Protein AF-A0A3D2SCX4-F1 (afdb_monomer)

Structure (mmCIF, N/CA/C/O backbone):
data_AF-A0A3D2SCX4-F1
#
_entry.id   AF-A0A3D2SCX4-F1
#
loop_
_atom_site.group_PDB
_atom_site.id
_atom_site.type_symbol
_atom_site.label_atom_id
_atom_site.label_alt_id
_atom_site.label_comp_id
_atom_site.label_asym_id
_atom_site.label_entity_id
_atom_site.label_seq_id
_atom_site.pdbx_PDB_ins_code
_atom_site.Cartn_x
_atom_site.Cartn_y
_atom_site.Cartn_z
_atom_site.occupancy
_atom_site.B_iso_or_equiv
_atom_site.auth_seq_id
_atom_site.auth_comp_id
_atom_site.auth_asym_id
_atom_site.auth_atom_id
_atom_site.pdbx_PDB_model_num
ATOM 1 N N . MET A 1 1 ? -6.975 -6.372 -37.364 1.00 45.28 1 MET A N 1
ATOM 2 C CA . MET A 1 1 ? -7.428 -5.099 -37.980 1.00 45.28 1 MET A CA 1
ATOM 3 C C . MET A 1 1 ? -8.013 -5.298 -39.388 1.00 45.28 1 MET A C 1
ATOM 5 O O . MET A 1 1 ? -9.038 -4.689 -39.663 1.00 45.28 1 MET A O 1
ATOM 9 N N . GLN A 1 2 ? -7.435 -6.168 -40.233 1.00 38.38 2 GLN A N 1
ATOM 10 C CA . GLN A 1 2 ? -7.904 -6.441 -41.609 1.00 38.38 2 GLN A CA 1
ATOM 11 C C . GLN A 1 2 ? -9.357 -6.947 -41.716 1.00 38.38 2 GLN A C 1
ATOM 13 O O . GLN A 1 2 ? -10.063 -6.522 -42.622 1.00 38.38 2 GLN A O 1
ATOM 18 N N . ASP A 1 3 ? -9.847 -7.739 -40.758 1.00 46.12 3 ASP A N 1
ATOM 19 C CA . ASP A 1 3 ? -11.227 -8.264 -40.809 1.00 46.12 3 ASP A CA 1
ATOM 20 C C . ASP A 1 3 ? -12.316 -7.206 -40.555 1.00 46.12 3 ASP A C 1
ATOM 22 O O . ASP A 1 3 ? -13.469 -7.395 -40.934 1.00 46.12 3 ASP A O 1
ATOM 26 N N . ASN A 1 4 ? -11.962 -6.076 -39.931 1.00 47.12 4 ASN A N 1
ATOM 27 C CA . ASN A 1 4 ? -12.925 -5.042 -39.537 1.00 47.12 4 ASN A CA 1
ATOM 28 C C . ASN A 1 4 ? -12.991 -3.860 -40.520 1.00 47.12 4 ASN A C 1
ATOM 30 O O . ASN A 1 4 ? -13.927 -3.068 -40.437 1.00 47.12 4 ASN A O 1
ATOM 34 N N . TYR A 1 5 ? -12.028 -3.726 -41.444 1.00 55.41 5 TYR A N 1
ATOM 35 C CA . TYR A 1 5 ? -11.924 -2.576 -42.356 1.00 55.41 5 TYR A CA 1
ATOM 36 C C . TYR A 1 5 ? -11.432 -2.991 -43.755 1.00 55.41 5 TYR A C 1
ATOM 38 O O . TYR A 1 5 ? -10.331 -2.620 -44.163 1.00 55.41 5 TYR A O 1
ATOM 46 N N . PRO A 1 6 ? -12.242 -3.744 -44.525 1.00 61.09 6 PRO A N 1
ATOM 47 C CA . PRO A 1 6 ? -11.826 -4.277 -45.823 1.00 61.09 6 PRO A CA 1
ATOM 48 C C . PRO A 1 6 ? -11.520 -3.192 -46.868 1.00 61.09 6 PRO A C 1
ATOM 50 O O . PRO A 1 6 ? -10.734 -3.417 -47.777 1.00 61.09 6 PRO A O 1
ATOM 53 N N . HIS A 1 7 ? -12.087 -1.993 -46.717 1.00 62.88 7 HIS A N 1
ATOM 54 C CA . HIS A 1 7 ? -11.855 -0.855 -47.613 1.00 62.88 7 HIS A CA 1
ATOM 55 C C . HIS A 1 7 ? -10.478 -0.195 -47.444 1.00 62.88 7 HIS A C 1
ATOM 57 O O . HIS A 1 7 ? -10.109 0.641 -48.261 1.00 62.88 7 HIS A O 1
ATOM 63 N N . LEU A 1 8 ? -9.729 -0.538 -46.391 1.00 55.25 8 LEU A N 1
ATOM 64 C CA . LEU A 1 8 ? -8.376 -0.026 -46.170 1.00 55.25 8 LEU A CA 1
ATOM 65 C C . LEU A 1 8 ? -7.296 -0.956 -46.744 1.00 55.25 8 LEU A C 1
ATOM 67 O O . LEU A 1 8 ? -6.135 -0.569 -46.771 1.00 55.25 8 LEU A O 1
ATOM 71 N N . ILE A 1 9 ? -7.656 -2.161 -47.208 1.00 56.44 9 ILE A N 1
ATOM 72 C CA . ILE A 1 9 ? -6.699 -3.215 -47.593 1.00 56.44 9 ILE A CA 1
ATOM 73 C C . ILE A 1 9 ? -5.771 -2.776 -48.735 1.00 56.44 9 ILE A C 1
ATOM 75 O O . ILE A 1 9 ? -4.583 -3.076 -48.680 1.00 56.44 9 ILE A O 1
ATOM 79 N N . ASP A 1 10 ? -6.283 -2.026 -49.712 1.00 56.47 10 ASP A N 1
ATOM 80 C CA . ASP A 1 10 ? -5.520 -1.632 -50.907 1.00 56.47 10 ASP A CA 1
ATOM 81 C C . ASP A 1 10 ? -4.829 -0.259 -50.781 1.00 56.47 10 ASP A C 1
ATOM 83 O O . ASP A 1 10 ? -4.133 0.163 -51.700 1.00 56.47 10 ASP A O 1
ATOM 87 N N . ILE A 1 11 ? -5.017 0.449 -49.659 1.00 56.72 11 ILE A N 1
ATOM 88 C CA . ILE A 1 11 ? -4.490 1.813 -49.437 1.00 56.72 11 ILE A CA 1
ATOM 89 C C . ILE A 1 11 ? -3.662 1.953 -48.151 1.00 56.72 11 ILE A C 1
ATOM 91 O O . ILE A 1 11 ? -3.219 3.053 -47.810 1.00 56.72 11 ILE A O 1
ATOM 95 N N . MET A 1 12 ? -3.483 0.854 -47.412 1.00 45.53 12 MET A N 1
ATOM 96 C CA . MET A 1 12 ? -2.819 0.825 -46.112 1.00 45.53 12 MET A CA 1
ATOM 97 C C . MET A 1 12 ? -1.655 -0.167 -46.131 1.00 45.53 12 MET A C 1
ATOM 99 O O . MET A 1 12 ? -1.851 -1.381 -46.092 1.00 45.53 12 MET A O 1
ATOM 103 N N . GLU A 1 13 ? -0.429 0.353 -46.108 1.00 50.19 13 GLU A N 1
ATOM 104 C CA . GLU A 1 13 ? 0.765 -0.457 -45.868 1.00 50.19 13 GLU A CA 1
ATOM 105 C C . GLU A 1 13 ? 1.118 -0.444 -44.376 1.00 50.19 13 GLU A C 1
ATOM 107 O O . GLU A 1 13 ? 1.229 0.610 -43.739 1.00 50.19 13 GLU A O 1
ATOM 112 N N . THR A 1 14 ? 1.311 -1.633 -43.801 1.00 48.06 14 THR A N 1
ATOM 113 C CA . THR A 1 14 ? 1.730 -1.802 -42.404 1.00 48.06 14 THR A CA 1
ATOM 114 C C . THR A 1 14 ? 3.095 -2.471 -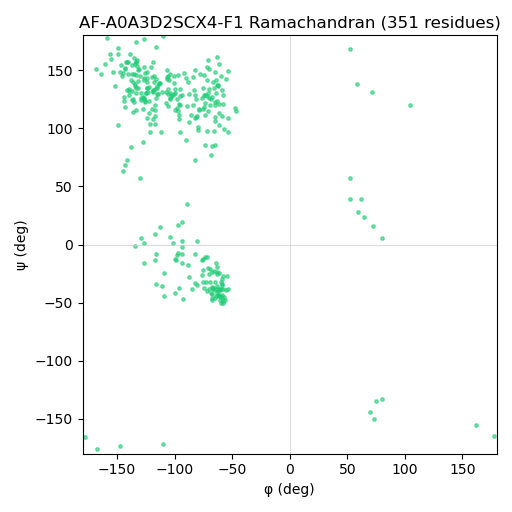42.341 1.00 48.06 14 THR A C 1
ATOM 116 O O . THR A 1 14 ? 3.253 -3.576 -42.859 1.00 48.06 14 THR A O 1
ATOM 119 N N . SER A 1 15 ? 4.054 -1.856 -41.645 1.00 49.50 15 SER A N 1
ATOM 120 C CA . SER A 1 15 ? 5.356 -2.465 -41.341 1.00 49.50 15 SER A CA 1
ATOM 121 C C . SER A 1 15 ? 5.465 -2.737 -39.832 1.00 49.50 15 SER A C 1
ATOM 123 O O . SER A 1 15 ? 5.756 -1.821 -39.060 1.00 49.50 15 SER A O 1
ATOM 125 N N . PRO A 1 16 ? 5.176 -3.969 -39.365 1.00 48.09 16 PRO A N 1
ATOM 126 C CA . PRO A 1 16 ? 5.017 -4.284 -37.944 1.00 48.09 16 PRO A CA 1
ATOM 127 C C . PRO A 1 16 ? 6.335 -4.678 -37.253 1.00 48.09 16 PRO A C 1
ATOM 129 O O . PRO A 1 16 ? 6.345 -5.542 -36.378 1.00 48.09 16 PRO A O 1
ATOM 132 N N . ALA A 1 17 ? 7.466 -4.083 -37.632 1.00 49.50 17 ALA A N 1
ATOM 133 C CA . ALA A 1 17 ? 8.741 -4.358 -36.977 1.00 49.50 17 ALA A CA 1
ATOM 134 C C . ALA A 1 17 ? 9.007 -3.307 -35.889 1.00 49.50 17 ALA A C 1
ATOM 136 O O . ALA A 1 17 ? 9.504 -2.226 -36.180 1.00 49.50 17 ALA A O 1
ATOM 137 N N . GLY A 1 18 ? 8.686 -3.625 -34.629 1.00 52.88 18 GLY A N 1
ATOM 138 C CA . GLY A 1 18 ? 8.999 -2.754 -33.485 1.00 52.88 18 GLY A CA 1
ATOM 139 C C . GLY A 1 18 ? 10.500 -2.452 -33.333 1.00 52.88 18 GLY A C 1
ATOM 140 O O . GLY A 1 18 ? 10.851 -1.388 -32.841 1.00 52.88 18 GLY A O 1
ATOM 141 N N . GLU A 1 19 ? 11.372 -3.354 -33.806 1.00 65.75 19 GLU A N 1
ATOM 142 C CA . GLU A 1 19 ? 12.820 -3.170 -33.993 1.00 65.75 19 GLU A CA 1
ATOM 143 C C . GLU A 1 19 ? 13.290 -4.031 -35.183 1.00 65.75 19 GLU A C 1
ATOM 145 O O . GLU A 1 19 ? 13.421 -5.253 -35.065 1.00 65.75 19 GLU A O 1
ATOM 150 N N . SER A 1 20 ? 13.533 -3.428 -36.351 1.00 78.38 20 SER A N 1
ATOM 151 C CA . SER A 1 20 ? 13.993 -4.188 -37.525 1.00 78.38 20 SER A CA 1
ATOM 152 C C . SER A 1 20 ? 15.496 -4.487 -37.464 1.00 78.38 20 SER A C 1
ATOM 154 O O . SER A 1 20 ? 16.334 -3.648 -37.801 1.00 78.38 20 SER A O 1
ATOM 156 N N . TRP A 1 21 ? 15.844 -5.720 -37.080 1.00 81.00 21 TRP A N 1
ATOM 157 C CA . TRP A 1 21 ? 17.227 -6.222 -37.085 1.00 81.00 21 TRP A CA 1
ATOM 158 C C . TRP A 1 21 ? 17.868 -6.179 -38.472 1.00 81.00 21 TRP A C 1
ATOM 160 O O . TRP A 1 21 ? 19.057 -5.890 -38.588 1.00 81.00 21 TRP A O 1
ATOM 170 N N . GLN A 1 22 ? 17.075 -6.404 -39.521 1.00 82.25 22 GLN A N 1
ATOM 171 C CA . GLN A 1 22 ? 17.549 -6.304 -40.896 1.00 82.25 22 GLN A CA 1
ATOM 172 C C . GLN A 1 22 ? 17.901 -4.856 -41.259 1.00 82.25 22 GLN A C 1
ATOM 174 O O . GLN A 1 22 ? 18.960 -4.610 -41.826 1.00 82.25 22 GLN A O 1
ATOM 179 N N . MET A 1 23 ? 17.077 -3.879 -40.865 1.00 82.38 23 MET A N 1
ATOM 180 C CA . MET A 1 23 ? 17.403 -2.469 -41.101 1.00 82.38 23 MET A CA 1
ATOM 181 C C . MET A 1 23 ? 18.620 -2.016 -40.293 1.00 82.38 23 MET A C 1
ATOM 183 O O . MET A 1 23 ? 19.441 -1.263 -40.810 1.00 82.38 23 MET A O 1
ATOM 187 N N . LEU A 1 24 ? 18.773 -2.487 -39.047 1.00 88.81 24 LEU A N 1
ATOM 188 C CA . LEU A 1 24 ? 19.976 -2.209 -38.256 1.00 88.81 24 LEU A CA 1
ATOM 189 C C . LEU A 1 24 ? 21.222 -2.732 -38.972 1.00 88.81 24 LEU A C 1
ATOM 191 O O . LEU A 1 24 ? 22.205 -2.007 -39.107 1.00 88.81 24 LEU A O 1
ATOM 195 N N . ARG A 1 25 ? 21.154 -3.970 -39.471 1.00 90.56 25 ARG A N 1
ATOM 196 C CA . ARG A 1 25 ? 22.218 -4.597 -40.256 1.00 90.56 25 ARG A CA 1
ATOM 197 C C . ARG A 1 25 ? 22.587 -3.755 -41.476 1.00 90.56 25 ARG A C 1
ATOM 199 O O . ARG A 1 25 ? 23.766 -3.501 -41.707 1.00 90.56 25 ARG A O 1
ATOM 206 N N . ASP A 1 26 ? 21.588 -3.296 -42.226 1.00 89.75 26 ASP A N 1
ATOM 207 C CA . ASP A 1 26 ? 21.783 -2.514 -43.449 1.00 89.75 26 ASP A CA 1
ATOM 208 C C . ASP A 1 26 ? 22.374 -1.125 -43.171 1.00 89.75 26 ASP A C 1
ATOM 210 O O . ASP A 1 26 ? 23.196 -0.642 -43.955 1.00 89.75 26 ASP A O 1
ATOM 214 N N . TYR A 1 27 ? 21.981 -0.483 -42.064 1.00 91.44 27 TYR A N 1
ATOM 215 C CA . TYR A 1 27 ? 22.567 0.788 -41.637 1.00 91.44 27 TYR A CA 1
ATOM 216 C C . TYR A 1 27 ? 24.023 0.623 -41.211 1.00 91.44 27 TYR A C 1
ATOM 218 O O . TYR A 1 27 ? 24.877 1.356 -41.703 1.00 91.44 27 TYR A O 1
ATOM 226 N N . VAL A 1 28 ? 24.316 -0.374 -40.373 1.00 92.38 28 VAL A N 1
ATOM 227 C CA . VAL A 1 28 ? 25.677 -0.648 -39.888 1.00 92.38 28 VAL A CA 1
ATOM 228 C C . VAL A 1 28 ? 26.612 -1.040 -41.033 1.00 92.38 28 VAL A C 1
ATOM 230 O O . VAL A 1 28 ? 27.755 -0.599 -41.072 1.00 92.38 28 VAL A O 1
ATOM 233 N N . ALA A 1 29 ? 26.136 -1.815 -42.012 1.00 91.38 29 ALA A N 1
ATOM 234 C CA . ALA A 1 29 ? 26.940 -2.209 -43.170 1.00 91.38 29 ALA A CA 1
ATOM 235 C C . ALA A 1 29 ? 27.334 -1.029 -44.081 1.00 91.38 29 ALA A C 1
ATOM 237 O O . ALA A 1 29 ? 28.308 -1.130 -44.826 1.00 91.38 29 ALA A O 1
ATOM 238 N N . LYS A 1 30 ? 26.577 0.076 -44.045 1.00 91.94 30 LYS A N 1
ATOM 239 C CA . LYS A 1 30 ? 26.819 1.295 -44.839 1.00 91.94 30 LYS A CA 1
ATOM 240 C C . LYS A 1 30 ? 27.475 2.416 -44.028 1.00 91.94 30 LYS A C 1
ATOM 242 O O . LYS A 1 30 ? 27.679 3.508 -44.557 1.00 91.94 30 LYS A O 1
ATOM 247 N N . ASP A 1 31 ? 27.766 2.169 -42.757 1.00 90.25 31 ASP A N 1
ATOM 248 C CA . ASP A 1 31 ? 28.324 3.148 -41.836 1.00 90.25 31 ASP A CA 1
ATOM 249 C C . ASP A 1 31 ? 29.780 3.483 -42.200 1.00 90.25 31 ASP A C 1
ATOM 251 O O . ASP A 1 31 ? 30.628 2.603 -42.340 1.00 90.25 31 ASP A O 1
ATOM 255 N N . THR A 1 32 ? 30.078 4.773 -42.368 1.00 90.06 32 THR A N 1
ATOM 256 C CA . THR A 1 32 ? 31.433 5.277 -42.653 1.00 90.06 32 THR A CA 1
ATOM 257 C C . THR A 1 32 ? 32.150 5.835 -41.419 1.00 90.06 32 THR A C 1
ATOM 259 O O . THR A 1 32 ? 33.343 6.142 -41.476 1.00 90.06 32 THR A O 1
ATOM 262 N N . CYS A 1 33 ? 31.422 6.034 -40.323 1.00 88.94 33 CYS A N 1
ATOM 263 C CA . CYS A 1 33 ? 31.900 6.602 -39.070 1.00 88.94 33 CYS A CA 1
ATOM 264 C C . CYS A 1 33 ? 32.539 5.523 -38.177 1.00 88.94 33 CYS A C 1
ATOM 266 O O . CYS A 1 33 ? 33.580 5.788 -37.567 1.00 88.94 33 CYS A O 1
ATOM 268 N N . LEU A 1 34 ? 31.979 4.309 -38.145 1.00 89.31 34 LEU A N 1
ATOM 269 C CA . LEU A 1 34 ? 32.577 3.159 -37.455 1.00 89.31 34 LEU A CA 1
ATOM 270 C C . LEU A 1 34 ? 33.846 2.648 -38.162 1.00 89.31 34 LEU A C 1
ATOM 272 O O . LEU A 1 34 ? 34.015 2.763 -39.378 1.00 89.31 34 LEU A O 1
ATOM 276 N N . SER A 1 35 ? 34.776 2.060 -37.401 1.00 90.31 35 SER A N 1
ATOM 277 C CA . SER A 1 35 ? 35.881 1.309 -38.007 1.00 90.31 35 SER A CA 1
ATOM 278 C C . SER A 1 35 ? 35.389 -0.014 -38.601 1.00 90.31 35 SER A C 1
ATOM 280 O O . SER A 1 35 ? 34.434 -0.616 -38.110 1.00 90.31 35 SER A O 1
ATOM 282 N N . THR A 1 36 ? 36.089 -0.518 -39.620 1.00 90.44 36 THR A N 1
ATOM 283 C CA . THR A 1 36 ? 35.768 -1.802 -40.267 1.00 90.44 36 THR A CA 1
ATOM 284 C C . THR A 1 36 ? 35.686 -2.954 -39.260 1.00 90.44 36 THR A C 1
ATOM 286 O O . THR A 1 36 ? 34.779 -3.775 -39.335 1.00 90.44 36 THR A O 1
ATOM 289 N N . GLN A 1 37 ? 36.567 -2.964 -38.252 1.00 89.50 37 GLN A N 1
ATOM 290 C CA . GLN A 1 37 ? 36.563 -3.980 -37.197 1.00 89.50 37 GLN A CA 1
ATOM 291 C C . GLN A 1 37 ? 35.311 -3.903 -36.308 1.00 89.50 37 GLN A C 1
ATOM 293 O O . GLN A 1 37 ? 34.788 -4.931 -35.879 1.00 89.50 37 GLN A O 1
ATOM 298 N N . SER A 1 38 ? 34.827 -2.697 -36.008 1.00 91.19 38 SER A N 1
ATOM 299 C CA . SER A 1 38 ? 33.604 -2.502 -35.224 1.00 91.19 38 SER A CA 1
ATOM 300 C C . SER A 1 38 ? 32.359 -2.881 -36.018 1.00 91.19 38 SER A C 1
ATOM 302 O O . SER A 1 38 ? 31.479 -3.540 -35.470 1.00 91.19 38 SER A O 1
ATOM 304 N N . ILE A 1 39 ? 32.318 -2.551 -37.313 1.00 92.25 39 ILE A N 1
ATOM 305 C CA . ILE A 1 39 ? 31.242 -2.969 -38.224 1.00 92.25 39 ILE A CA 1
ATOM 306 C C . ILE A 1 39 ? 31.144 -4.497 -38.256 1.00 92.25 39 ILE A C 1
ATOM 308 O O . ILE A 1 39 ? 30.071 -5.044 -38.013 1.00 92.25 39 ILE A O 1
ATOM 312 N N . GLU A 1 40 ? 32.260 -5.202 -38.464 1.00 92.50 40 GLU A N 1
ATOM 313 C CA . GLU A 1 40 ? 32.277 -6.671 -38.481 1.00 92.50 40 GLU A CA 1
ATOM 314 C C . GLU A 1 40 ? 31.783 -7.281 -37.165 1.00 92.50 40 GLU A C 1
ATOM 316 O O . GLU A 1 40 ? 30.977 -8.209 -37.186 1.00 92.50 40 GLU A O 1
ATOM 321 N N . LYS A 1 41 ? 32.211 -6.744 -36.015 1.00 91.19 41 LYS A N 1
ATOM 322 C CA . LYS A 1 41 ? 31.756 -7.216 -34.695 1.00 91.19 41 LYS A CA 1
ATOM 323 C C . LYS A 1 41 ? 30.250 -7.067 -34.508 1.00 91.19 41 LYS A C 1
ATOM 325 O O . LYS A 1 41 ? 29.603 -7.978 -33.992 1.00 91.19 41 LYS A O 1
ATOM 330 N N . VAL A 1 42 ? 29.696 -5.923 -34.907 1.00 92.38 42 VAL A N 1
ATOM 331 C CA . VAL A 1 42 ? 28.259 -5.657 -34.793 1.00 92.38 42 VAL A CA 1
ATOM 332 C C . VAL A 1 42 ? 27.481 -6.579 -35.732 1.00 92.38 42 VAL A C 1
ATOM 334 O O . VAL A 1 42 ? 26.531 -7.222 -35.293 1.00 92.38 42 VAL A O 1
ATOM 337 N N . LEU A 1 43 ? 27.917 -6.723 -36.988 1.00 93.69 43 LEU A N 1
ATOM 338 C CA . LEU A 1 43 ? 27.271 -7.611 -37.958 1.00 93.69 43 LEU A CA 1
ATOM 339 C C . LEU A 1 43 ? 27.326 -9.083 -37.529 1.00 93.69 43 LEU A C 1
ATOM 341 O O . LEU A 1 43 ? 26.308 -9.761 -37.599 1.00 93.69 43 LEU A O 1
ATOM 345 N N . GLN A 1 44 ? 28.458 -9.563 -37.001 1.00 92.06 44 GLN A N 1
ATOM 346 C CA . GLN A 1 44 ? 28.569 -10.923 -36.455 1.00 92.06 44 GLN A CA 1
ATOM 347 C C . GLN A 1 44 ? 27.566 -11.179 -35.330 1.00 92.06 44 GLN A C 1
ATOM 349 O O . GLN A 1 44 ? 27.018 -12.274 -35.227 1.00 92.06 44 GLN A O 1
ATOM 354 N N . LEU A 1 45 ? 27.318 -10.181 -34.479 1.00 90.38 45 LEU A N 1
ATOM 355 C CA . LEU A 1 45 ? 26.357 -10.316 -33.394 1.00 90.38 45 LEU A CA 1
ATOM 356 C C . LEU A 1 45 ? 24.903 -10.272 -33.890 1.00 90.38 45 LEU A C 1
ATOM 358 O O . LEU A 1 45 ? 24.063 -11.008 -33.371 1.00 90.38 45 LEU A O 1
ATOM 362 N N . ILE A 1 46 ? 24.610 -9.436 -34.892 1.00 89.56 46 ILE A N 1
ATOM 363 C CA . ILE A 1 46 ? 23.290 -9.377 -35.536 1.00 89.56 46 ILE A CA 1
ATOM 364 C C . ILE A 1 46 ? 22.984 -10.702 -36.247 1.00 89.56 46 ILE A C 1
ATOM 366 O O . ILE A 1 46 ? 21.888 -11.240 -36.075 1.00 89.56 46 ILE A O 1
ATOM 370 N N . ASP A 1 47 ? 23.958 -11.251 -36.973 1.00 91.12 47 ASP A N 1
ATOM 371 C CA . ASP A 1 47 ? 23.816 -12.461 -37.791 1.00 91.12 47 ASP A CA 1
ATOM 372 C C . ASP A 1 47 ? 23.949 -13.763 -36.975 1.00 91.12 47 ASP A C 1
ATOM 374 O O . ASP A 1 47 ? 23.672 -14.846 -37.488 1.00 91.12 47 ASP A O 1
ATOM 378 N N . ALA A 1 48 ? 24.336 -13.686 -35.696 1.00 88.38 48 ALA A N 1
ATOM 379 C CA . ALA A 1 48 ? 24.440 -14.855 -34.826 1.00 88.38 48 ALA A CA 1
ATOM 380 C C . ALA A 1 48 ? 23.078 -15.545 -34.629 1.00 88.38 48 ALA A C 1
ATOM 382 O O . ALA A 1 48 ? 22.070 -14.890 -34.354 1.00 88.38 48 ALA A O 1
ATOM 383 N N . ASP A 1 49 ? 23.055 -16.876 -34.684 1.00 88.19 49 ASP A N 1
ATOM 384 C CA . ASP A 1 49 ? 21.860 -17.675 -34.391 1.00 88.19 49 ASP A CA 1
ATOM 385 C C . ASP A 1 49 ? 21.691 -17.867 -32.874 1.00 88.19 49 ASP A C 1
ATOM 387 O O . ASP A 1 49 ? 22.011 -18.903 -32.293 1.00 88.19 49 ASP A O 1
ATOM 391 N N . ILE A 1 50 ? 21.292 -16.787 -32.203 1.00 84.69 50 ILE A N 1
ATOM 392 C CA . ILE A 1 50 ? 20.998 -16.742 -30.768 1.00 84.69 50 ILE A CA 1
ATOM 393 C C . ILE A 1 50 ? 19.682 -15.999 -30.535 1.00 84.69 50 ILE A C 1
ATOM 395 O O . ILE A 1 50 ? 19.271 -15.169 -31.348 1.00 84.69 50 ILE A O 1
ATOM 399 N N . ASP A 1 51 ? 19.042 -16.272 -29.401 1.00 79.62 51 ASP A N 1
ATOM 400 C CA . ASP A 1 51 ? 17.813 -15.595 -28.984 1.00 79.62 51 ASP A CA 1
ATOM 401 C C . ASP A 1 51 ? 17.952 -14.054 -28.974 1.00 79.62 51 ASP A C 1
ATOM 403 O O . ASP A 1 51 ? 19.020 -13.496 -28.704 1.00 79.62 51 ASP A O 1
ATOM 407 N N . ILE A 1 52 ? 16.843 -13.359 -29.245 1.00 73.88 52 ILE A N 1
ATOM 408 C CA . ILE A 1 52 ? 16.779 -11.897 -29.365 1.00 73.88 52 ILE A CA 1
ATOM 409 C C . ILE A 1 52 ? 17.184 -11.208 -28.055 1.00 73.88 52 ILE A C 1
ATOM 411 O O . ILE A 1 52 ? 17.909 -10.209 -28.098 1.00 73.88 52 ILE A O 1
ATOM 415 N N . ALA A 1 53 ? 16.779 -11.726 -26.890 1.00 68.50 53 ALA A N 1
ATOM 416 C CA . ALA A 1 53 ? 17.187 -11.148 -25.609 1.00 68.50 53 ALA A CA 1
ATOM 417 C C . ALA A 1 53 ? 18.699 -11.321 -25.384 1.00 68.50 53 ALA A C 1
ATOM 419 O O . ALA A 1 53 ? 19.372 -10.389 -24.932 1.00 68.50 53 ALA A O 1
ATOM 420 N N . ALA A 1 54 ? 19.266 -12.460 -25.796 1.00 77.25 54 ALA A N 1
ATOM 421 C CA . ALA A 1 54 ? 20.712 -12.674 -25.784 1.00 77.25 54 ALA A CA 1
ATOM 422 C C . ALA A 1 54 ? 21.462 -11.729 -26.745 1.00 77.25 54 ALA A C 1
ATOM 424 O O . ALA A 1 54 ? 22.516 -11.207 -26.368 1.00 77.25 54 ALA A O 1
ATOM 425 N N . LYS A 1 55 ? 20.921 -11.446 -27.945 1.00 85.44 55 LYS A N 1
ATOM 426 C CA . LYS A 1 55 ? 21.481 -10.431 -28.865 1.00 85.44 55 LYS A CA 1
ATOM 427 C C . LYS A 1 55 ? 21.507 -9.054 -28.216 1.00 85.44 55 LYS A C 1
ATOM 429 O O . LYS A 1 55 ? 22.561 -8.424 -28.191 1.00 85.44 55 LYS A O 1
ATOM 434 N N . LYS A 1 56 ? 20.383 -8.612 -27.637 1.00 81.06 56 LYS A N 1
ATOM 435 C CA . LYS A 1 56 ? 20.278 -7.310 -26.951 1.00 81.06 56 LYS A CA 1
ATOM 436 C C . LYS A 1 56 ? 21.288 -7.182 -25.814 1.00 81.06 56 LYS A C 1
ATOM 438 O O . LYS A 1 56 ? 22.035 -6.206 -25.754 1.00 81.06 56 LYS A O 1
ATOM 443 N N . TRP A 1 57 ? 21.367 -8.198 -24.957 1.00 81.00 57 TRP A N 1
ATOM 444 C CA . TRP A 1 57 ? 22.301 -8.204 -23.834 1.00 81.00 57 TRP A CA 1
ATOM 445 C C . TRP A 1 57 ? 23.765 -8.125 -24.291 1.00 81.00 57 TRP A C 1
ATOM 447 O O . TRP A 1 57 ? 24.549 -7.336 -23.754 1.00 81.00 57 TRP A O 1
ATOM 457 N N . ARG A 1 58 ? 24.137 -8.897 -25.321 1.00 86.44 58 ARG A N 1
ATOM 458 C CA . ARG A 1 58 ? 25.490 -8.878 -25.902 1.00 86.44 58 ARG A CA 1
ATOM 459 C C . ARG A 1 58 ? 25.797 -7.577 -26.640 1.00 86.44 58 ARG A C 1
ATOM 461 O O . ARG A 1 58 ? 26.939 -7.132 -26.594 1.00 86.44 58 ARG A O 1
ATOM 468 N N . MET A 1 59 ? 24.803 -6.932 -27.251 1.00 86.31 59 MET A N 1
ATOM 469 C CA . MET A 1 59 ? 24.992 -5.640 -27.915 1.00 86.31 59 MET A CA 1
ATOM 470 C C . MET A 1 59 ? 25.421 -4.586 -26.885 1.00 86.31 59 MET A C 1
ATOM 472 O O . MET A 1 59 ? 26.388 -3.865 -27.102 1.00 86.31 59 MET A O 1
ATOM 476 N N . LYS A 1 60 ? 24.776 -4.590 -25.712 1.00 84.00 60 LYS A N 1
ATOM 477 C CA . LYS A 1 60 ? 25.071 -3.680 -24.594 1.00 84.00 60 LYS A CA 1
ATOM 478 C C . LYS A 1 60 ? 26.385 -3.995 -23.871 1.00 84.00 60 LYS A C 1
ATOM 480 O O . LYS A 1 60 ? 27.031 -3.092 -23.355 1.00 84.00 60 LYS A O 1
ATOM 485 N N . THR A 1 61 ? 26.774 -5.270 -23.804 1.00 82.94 61 THR A N 1
ATOM 486 C CA . THR A 1 61 ? 27.840 -5.726 -22.886 1.00 82.94 61 THR A CA 1
ATOM 487 C C . THR A 1 61 ? 29.142 -6.114 -23.592 1.00 82.94 61 THR A C 1
ATOM 489 O O . THR A 1 61 ? 30.204 -6.091 -22.974 1.00 82.94 61 THR A O 1
ATOM 492 N N . SER A 1 62 ? 29.092 -6.494 -24.872 1.00 84.12 62 SER A N 1
ATOM 493 C CA . SER A 1 62 ? 30.204 -7.178 -25.555 1.00 84.12 62 SER A CA 1
ATOM 494 C C . SER A 1 62 ? 30.817 -6.410 -26.728 1.00 84.12 62 SER A C 1
ATOM 496 O O . SER A 1 62 ? 31.903 -6.783 -27.168 1.00 84.12 62 SER A O 1
ATOM 498 N N . LEU A 1 63 ? 30.178 -5.348 -27.234 1.00 86.62 63 LEU A N 1
ATOM 499 C CA . LEU A 1 63 ? 30.729 -4.573 -28.353 1.00 86.62 63 LEU A CA 1
ATOM 500 C C . LEU A 1 63 ? 31.974 -3.765 -27.954 1.00 86.62 63 LEU A C 1
ATOM 502 O O . LEU A 1 63 ? 32.948 -3.711 -28.706 1.00 86.62 63 LEU A O 1
ATOM 506 N N . GLY A 1 64 ? 31.977 -3.196 -26.747 1.00 87.06 64 GLY A N 1
ATOM 507 C CA . GLY A 1 64 ? 33.082 -2.382 -26.249 1.00 87.06 64 GLY A CA 1
ATOM 508 C C . GLY A 1 64 ? 33.194 -1.037 -26.973 1.00 87.06 64 GLY A C 1
ATOM 509 O O . GLY A 1 64 ? 32.187 -0.414 -27.306 1.00 87.06 64 GLY A O 1
ATOM 510 N N . LYS A 1 65 ? 34.430 -0.569 -27.187 1.00 88.38 65 LYS A N 1
ATOM 511 C CA . LYS A 1 65 ? 34.716 0.754 -27.758 1.00 88.38 65 LYS A CA 1
ATOM 512 C C . LYS A 1 65 ? 35.375 0.668 -29.134 1.00 88.38 65 LYS A C 1
ATOM 514 O O . LYS A 1 65 ? 36.293 -0.124 -29.337 1.00 88.38 65 LYS A O 1
ATOM 519 N N . ASP A 1 66 ? 34.937 1.532 -30.038 1.00 89.25 66 ASP A N 1
ATOM 520 C CA . ASP A 1 66 ? 35.593 1.891 -31.285 1.00 89.25 66 ASP A CA 1
ATOM 521 C C . ASP A 1 66 ? 36.646 2.978 -31.030 1.00 89.25 66 ASP A C 1
ATOM 523 O O . ASP A 1 66 ? 36.468 3.871 -30.198 1.00 89.25 66 ASP A O 1
ATOM 527 N N . SER A 1 67 ? 37.758 2.914 -31.758 1.00 81.06 67 SER A N 1
ATOM 528 C CA . SER A 1 67 ? 38.873 3.850 -31.601 1.00 81.06 67 SER A CA 1
ATOM 529 C C . SER A 1 67 ? 38.562 5.276 -32.069 1.00 81.06 67 SER A C 1
ATOM 531 O O . SER A 1 67 ? 39.245 6.201 -31.635 1.00 81.06 67 SER A O 1
ATOM 533 N N . LYS A 1 68 ? 37.553 5.470 -32.929 1.00 81.75 68 LYS A N 1
ATOM 534 C CA . LYS A 1 68 ? 37.149 6.780 -33.461 1.00 81.75 68 LYS A CA 1
ATOM 535 C C . LYS A 1 68 ? 35.999 7.410 -32.680 1.00 81.75 68 LYS A C 1
ATOM 537 O O . LYS A 1 68 ? 35.984 8.624 -32.514 1.00 81.75 68 LYS A O 1
ATOM 542 N N . LEU A 1 69 ? 35.039 6.599 -32.234 1.00 82.00 69 LEU A N 1
ATOM 543 C CA . LEU A 1 69 ? 33.752 7.078 -31.706 1.00 82.00 69 LEU A CA 1
ATOM 544 C C . LEU A 1 69 ? 33.524 6.760 -30.224 1.00 82.00 69 LEU A C 1
ATOM 546 O O . LEU A 1 69 ? 32.577 7.264 -29.628 1.00 82.00 69 LEU A O 1
ATOM 550 N N . GLY A 1 70 ? 34.390 5.957 -29.602 1.00 87.12 70 GLY A N 1
ATOM 551 C CA . GLY A 1 70 ? 34.185 5.526 -28.225 1.00 87.12 70 GLY A CA 1
ATOM 552 C C . GLY A 1 70 ? 33.194 4.369 -28.152 1.00 87.12 70 GLY A C 1
ATOM 553 O O . GLY A 1 70 ? 33.359 3.385 -28.856 1.00 87.12 70 GLY A O 1
ATOM 554 N N . ASP A 1 71 ? 32.217 4.417 -27.254 1.00 90.62 71 ASP A N 1
ATOM 555 C CA . ASP A 1 71 ? 31.328 3.274 -27.012 1.00 90.62 71 ASP A CA 1
ATOM 556 C C . ASP A 1 71 ? 30.454 2.943 -28.236 1.00 90.62 71 ASP A C 1
ATOM 558 O O . ASP A 1 71 ? 29.681 3.776 -28.711 1.00 90.62 71 ASP A O 1
ATOM 562 N N . ILE A 1 72 ? 30.592 1.718 -28.757 1.00 90.44 72 ILE A N 1
ATOM 563 C CA . ILE A 1 72 ? 29.910 1.298 -29.990 1.00 90.44 72 ILE A CA 1
ATOM 564 C C . ILE A 1 72 ? 28.408 1.195 -29.748 1.00 90.44 72 ILE A C 1
ATOM 566 O O . ILE A 1 72 ? 27.621 1.609 -30.596 1.00 90.44 72 ILE A O 1
ATOM 570 N N . TYR A 1 73 ? 27.999 0.650 -28.600 1.00 88.56 73 TYR A N 1
ATOM 571 C CA . TYR A 1 73 ? 26.584 0.486 -28.295 1.00 88.56 73 TYR A CA 1
ATOM 572 C C . TYR A 1 73 ? 25.898 1.843 -28.166 1.00 88.56 73 TYR A C 1
ATOM 574 O O . TYR A 1 73 ? 24.856 2.044 -28.782 1.00 88.56 73 TYR A O 1
ATOM 582 N N . ALA A 1 74 ? 26.508 2.785 -27.441 1.00 85.56 74 ALA A N 1
ATOM 583 C CA . ALA A 1 74 ? 25.997 4.146 -27.313 1.00 85.56 74 ALA A CA 1
ATOM 584 C C . ALA A 1 74 ? 25.838 4.819 -28.684 1.00 85.56 74 ALA A C 1
ATOM 586 O O . ALA A 1 74 ? 24.782 5.370 -28.981 1.00 85.56 74 ALA A O 1
ATOM 587 N N . TYR A 1 75 ? 26.837 4.689 -29.562 1.00 90.56 75 TYR A N 1
ATOM 588 C CA . TYR A 1 75 ? 26.769 5.241 -30.913 1.00 90.56 75 TYR A CA 1
ATOM 589 C C . TYR A 1 75 ? 25.612 4.655 -31.742 1.00 90.56 75 TYR A C 1
ATOM 591 O O . TYR A 1 75 ? 24.841 5.403 -32.351 1.00 90.56 75 TYR A O 1
ATOM 599 N N . LEU A 1 76 ? 25.461 3.324 -31.755 1.00 88.88 76 LEU A N 1
ATOM 600 C CA . LEU A 1 76 ? 24.360 2.661 -32.462 1.00 88.88 76 LEU A CA 1
ATOM 601 C C . LEU A 1 76 ? 23.006 3.097 -31.890 1.00 88.88 76 LEU A C 1
ATOM 603 O O . LEU A 1 76 ? 22.080 3.396 -32.650 1.00 88.88 76 LEU A O 1
ATOM 607 N N . TYR A 1 77 ? 22.916 3.147 -30.560 1.00 83.88 77 TYR A N 1
ATOM 608 C CA . TYR A 1 77 ? 21.724 3.518 -29.809 1.00 83.88 77 TYR A CA 1
ATOM 609 C C . TYR A 1 77 ? 21.272 4.954 -30.100 1.00 83.88 77 TYR A C 1
ATOM 611 O O . TYR A 1 77 ? 20.080 5.209 -30.235 1.00 83.88 77 TYR A O 1
ATOM 619 N N . GLU A 1 78 ? 22.204 5.890 -30.262 1.00 80.75 78 GLU A N 1
ATOM 620 C CA . GLU A 1 78 ? 21.883 7.281 -30.593 1.00 80.75 78 GLU A CA 1
ATOM 621 C C . GLU A 1 78 ? 21.592 7.481 -32.087 1.00 80.75 78 GLU A C 1
ATOM 623 O O . GLU A 1 78 ? 20.725 8.274 -32.456 1.00 80.75 78 GLU A O 1
ATOM 628 N N . THR A 1 79 ? 22.286 6.749 -32.964 1.00 86.56 79 THR A N 1
ATOM 629 C CA . THR A 1 79 ? 22.270 7.029 -34.409 1.00 86.56 79 THR A CA 1
ATOM 630 C C . THR A 1 79 ? 21.212 6.230 -35.170 1.00 86.56 79 THR A C 1
ATOM 632 O O . THR A 1 79 ? 20.488 6.781 -36.006 1.00 86.56 79 THR A O 1
ATOM 635 N N . TYR A 1 80 ? 21.121 4.920 -34.917 1.00 86.06 80 TYR A N 1
ATOM 636 C CA . TYR A 1 80 ? 20.346 3.995 -35.753 1.00 86.06 80 TYR A CA 1
ATOM 637 C C . TYR A 1 80 ? 19.103 3.448 -35.072 1.00 86.06 80 TYR A C 1
ATOM 639 O O . TYR A 1 80 ? 18.076 3.301 -35.735 1.00 86.06 80 TYR A O 1
ATOM 647 N N . TYR A 1 81 ? 19.155 3.208 -33.762 1.00 80.12 81 TYR A N 1
ATOM 648 C CA . TYR A 1 81 ? 18.009 2.703 -33.006 1.00 80.12 81 TYR A CA 1
ATOM 649 C C . TYR A 1 81 ? 16.746 3.579 -33.143 1.00 80.12 81 TYR A C 1
ATOM 651 O O . TYR A 1 81 ? 15.681 3.009 -33.374 1.00 80.12 81 TYR A O 1
ATOM 659 N N . PRO A 1 82 ? 16.816 4.929 -33.167 1.00 76.69 82 PRO A N 1
ATOM 660 C CA . PRO A 1 82 ? 15.636 5.766 -33.403 1.00 76.69 82 PRO A CA 1
ATOM 661 C C . PRO A 1 82 ? 14.989 5.565 -34.783 1.00 76.69 82 PRO A C 1
ATOM 663 O O . PRO A 1 82 ? 13.799 5.812 -34.946 1.00 76.69 82 PRO A O 1
ATOM 666 N N . ARG A 1 83 ? 15.760 5.119 -35.786 1.00 76.06 83 ARG A N 1
ATOM 667 C CA . ARG A 1 83 ? 15.294 4.936 -37.173 1.00 76.06 83 ARG A CA 1
ATOM 668 C C . ARG A 1 83 ? 14.668 3.567 -37.421 1.00 76.06 83 ARG A C 1
ATOM 670 O O . ARG A 1 83 ? 13.827 3.434 -38.300 1.00 76.06 83 ARG A O 1
ATOM 677 N N . ILE A 1 84 ? 15.092 2.555 -36.668 1.00 75.00 84 ILE A N 1
ATOM 678 C CA . ILE A 1 84 ? 14.614 1.166 -36.800 1.00 75.00 84 ILE A CA 1
ATOM 679 C C . ILE A 1 84 ? 13.518 0.808 -35.792 1.00 75.00 84 ILE A C 1
ATOM 681 O O . ILE A 1 84 ? 12.947 -0.275 -35.894 1.00 75.00 84 ILE A O 1
ATOM 685 N N . ARG A 1 85 ? 13.256 1.696 -34.821 1.00 66.31 85 ARG A N 1
ATOM 686 C CA . ARG A 1 85 ? 12.223 1.572 -33.777 1.00 66.31 85 ARG A CA 1
ATOM 687 C C . ARG A 1 85 ? 10.893 2.236 -34.148 1.00 66.31 85 ARG A C 1
ATOM 689 O O . ARG A 1 85 ? 10.083 2.557 -33.282 1.00 66.31 85 ARG A O 1
ATOM 696 N N . PHE A 1 86 ? 10.663 2.474 -35.436 1.00 52.59 86 PHE A N 1
ATOM 697 C CA . PHE A 1 86 ? 9.427 3.072 -35.921 1.00 52.59 86 PHE A CA 1
ATOM 698 C C . PHE A 1 86 ? 8.444 1.983 -36.355 1.00 52.59 86 PHE A C 1
ATOM 700 O O . PHE A 1 86 ? 8.727 1.228 -37.282 1.00 52.59 86 PHE A O 1
ATOM 707 N N . SER A 1 87 ? 7.269 1.941 -35.724 1.00 50.66 87 SER A N 1
ATOM 708 C CA . SER A 1 87 ? 6.094 1.300 -36.321 1.00 50.66 87 SER A CA 1
ATOM 709 C C . SER A 1 87 ? 5.237 2.393 -36.953 1.00 50.66 87 SER A C 1
ATOM 711 O O . SER A 1 87 ? 4.804 3.331 -36.284 1.00 50.66 87 SER A O 1
ATOM 713 N N . GLY A 1 88 ? 5.074 2.307 -38.271 1.00 45.28 88 GLY A N 1
ATOM 714 C CA . GLY A 1 88 ? 4.356 3.284 -39.079 1.00 45.28 88 GLY A CA 1
ATOM 715 C C . GLY A 1 88 ? 3.152 2.662 -39.764 1.00 45.28 88 GLY A C 1
ATOM 716 O O . GLY A 1 88 ? 3.199 1.506 -40.185 1.00 45.28 88 GLY A O 1
ATOM 717 N N . ILE A 1 89 ? 2.091 3.451 -39.888 1.00 42.75 89 ILE A N 1
ATOM 718 C CA . ILE A 1 89 ? 0.962 3.180 -40.774 1.00 42.75 89 ILE A CA 1
ATOM 719 C C . ILE A 1 89 ? 0.950 4.320 -41.790 1.00 42.75 89 ILE A C 1
ATOM 721 O O . ILE A 1 89 ? 0.825 5.481 -41.394 1.00 42.75 89 ILE A O 1
ATOM 725 N N . THR A 1 90 ? 1.076 3.994 -43.074 1.00 40.50 90 THR A N 1
ATOM 726 C CA . THR A 1 90 ? 0.907 4.960 -44.166 1.00 40.50 90 THR A CA 1
ATOM 727 C C . THR A 1 90 ? -0.456 4.718 -44.800 1.00 40.50 90 THR A C 1
ATOM 729 O O . THR A 1 90 ? -0.767 3.587 -45.166 1.00 40.50 90 THR A O 1
ATOM 732 N N . ILE A 1 91 ? -1.272 5.769 -44.895 1.00 44.12 91 ILE A N 1
ATOM 733 C CA . ILE A 1 91 ? -2.566 5.745 -45.586 1.00 44.12 91 ILE A CA 1
ATOM 734 C C . ILE A 1 91 ? -2.459 6.728 -46.748 1.00 44.12 91 ILE A C 1
ATOM 736 O O . ILE A 1 91 ? -2.367 7.937 -46.520 1.00 44.12 91 ILE A O 1
ATOM 740 N N . GLU A 1 92 ? -2.445 6.229 -47.983 1.00 44.38 92 GLU A N 1
ATOM 741 C CA . GLU A 1 92 ? -2.531 7.091 -49.164 1.00 44.38 92 GLU A CA 1
ATOM 742 C C . GLU A 1 92 ? -3.990 7.500 -49.385 1.00 44.38 92 GLU A C 1
ATOM 744 O O . GLU A 1 92 ? -4.865 6.666 -49.610 1.00 44.38 92 GLU A O 1
ATOM 749 N N . HIS A 1 93 ? -4.269 8.801 -49.289 1.00 38.34 93 HIS A N 1
ATOM 750 C CA . HIS A 1 93 ? -5.619 9.340 -49.426 1.00 38.34 93 HIS A CA 1
ATOM 751 C C . HIS A 1 93 ? -5.680 10.269 -50.644 1.00 38.34 93 HIS A C 1
ATOM 753 O O . HIS A 1 93 ? -5.203 11.404 -50.602 1.00 38.34 93 HIS A O 1
ATOM 759 N N . HIS A 1 94 ? -6.268 9.788 -51.742 1.00 41.06 94 HIS A N 1
ATOM 760 C CA . HIS A 1 94 ? -6.613 10.624 -52.891 1.00 41.06 94 HIS A CA 1
ATOM 761 C C . HIS A 1 94 ? -7.944 11.332 -52.605 1.00 41.06 94 HIS A C 1
ATOM 763 O O . HIS A 1 94 ? -8.992 10.695 -52.546 1.00 41.06 94 HIS A O 1
ATOM 769 N N . ILE A 1 95 ? -7.909 12.651 -52.396 1.00 42.66 95 ILE A N 1
ATOM 770 C CA . ILE A 1 95 ? -9.113 13.448 -52.125 1.00 42.66 95 ILE A CA 1
ATOM 771 C C . ILE A 1 95 ? -9.596 14.081 -53.436 1.00 42.66 95 ILE A C 1
ATOM 773 O O . ILE A 1 95 ? -8.985 15.030 -53.924 1.00 42.66 95 ILE A O 1
ATOM 777 N N . GLU A 1 96 ? -10.712 13.597 -53.986 1.00 38.66 96 GLU A N 1
ATOM 778 C CA . GLU A 1 96 ? -11.535 14.392 -54.905 1.00 38.66 96 GLU A CA 1
ATOM 779 C C . GLU A 1 96 ? -12.481 15.276 -54.084 1.00 38.66 96 GLU A C 1
ATOM 781 O O . GLU A 1 96 ? -13.285 14.797 -53.283 1.00 38.66 96 GLU A O 1
ATOM 786 N N . ILE A 1 97 ? -12.367 16.592 -54.258 1.00 37.72 97 ILE A N 1
ATOM 787 C CA . ILE A 1 97 ? -13.193 17.572 -53.548 1.00 37.72 97 ILE A CA 1
ATOM 788 C C . ILE A 1 97 ? -14.554 17.662 -54.247 1.00 37.72 97 ILE A C 1
ATOM 790 O O . ILE A 1 97 ? -14.654 18.201 -55.349 1.00 37.72 97 ILE A O 1
ATOM 794 N N . VAL A 1 98 ? -15.616 17.187 -53.591 1.00 41.25 98 VAL A N 1
ATOM 795 C CA . VAL A 1 98 ? -17.005 17.409 -54.020 1.00 41.25 98 VAL A CA 1
ATOM 796 C C . VAL A 1 98 ? -17.605 18.545 -53.192 1.00 41.25 98 VAL A C 1
ATOM 798 O O . VAL A 1 98 ? -17.754 18.431 -51.977 1.00 41.25 98 VAL A O 1
ATOM 801 N N . ASN A 1 99 ? -17.957 19.652 -53.849 1.00 38.31 99 ASN A N 1
ATOM 802 C CA . ASN A 1 99 ? -18.612 20.793 -53.205 1.00 38.31 99 ASN A CA 1
ATOM 803 C C . ASN A 1 99 ? -20.096 20.494 -52.938 1.00 38.31 99 ASN A C 1
ATOM 805 O O . ASN A 1 99 ? -20.844 20.177 -53.864 1.00 38.31 99 ASN A O 1
ATOM 809 N N . ILE A 1 100 ? -20.532 20.650 -51.686 1.00 40.03 100 ILE A N 1
ATOM 810 C CA . ILE A 1 100 ? -21.932 20.496 -51.266 1.00 40.03 100 ILE A CA 1
ATOM 811 C C . ILE A 1 100 ? -22.553 21.889 -51.088 1.00 40.03 100 ILE A C 1
ATOM 813 O O . ILE A 1 100 ? -22.005 22.731 -50.384 1.00 40.03 100 ILE A O 1
ATOM 817 N N . ILE A 1 101 ? -23.702 22.129 -51.726 1.00 40.31 101 ILE A N 1
ATOM 818 C CA . ILE A 1 101 ? -24.492 23.364 -51.587 1.00 40.31 101 ILE A CA 1
ATOM 819 C C . ILE A 1 101 ? -25.477 23.186 -50.420 1.00 40.31 101 ILE A C 1
ATOM 821 O O . ILE A 1 101 ? -26.329 22.296 -50.459 1.00 40.31 101 ILE A O 1
ATOM 825 N N . GLU A 1 102 ? -25.371 24.028 -49.391 1.00 40.19 102 GLU A N 1
ATOM 826 C CA . GLU A 1 102 ? -26.251 24.019 -48.213 1.00 40.19 102 GLU A CA 1
ATOM 827 C C . GLU A 1 102 ? -27.653 24.591 -48.508 1.00 40.19 102 GLU A C 1
ATOM 829 O O . GLU A 1 102 ? -27.821 25.528 -49.289 1.00 40.19 102 GLU A O 1
ATOM 834 N N . ARG A 1 103 ? -28.681 24.038 -47.844 1.00 35.41 103 ARG A N 1
ATOM 835 C CA . ARG A 1 103 ? -30.068 24.545 -47.832 1.00 35.41 103 ARG A CA 1
ATOM 836 C C . ARG A 1 103 ? -30.364 25.201 -46.469 1.00 35.41 103 ARG A C 1
ATOM 838 O O . ARG A 1 103 ? -29.885 24.679 -45.463 1.00 35.41 103 ARG A O 1
ATOM 845 N N . PRO A 1 104 ? -31.152 26.292 -46.395 1.00 38.94 104 PRO A N 1
ATOM 846 C CA . PRO A 1 104 ? -31.282 27.072 -45.168 1.00 38.94 104 PRO A CA 1
ATOM 847 C C . PRO A 1 104 ? -32.209 26.403 -44.144 1.00 38.94 104 PRO A C 1
ATOM 849 O O . PRO A 1 104 ? -33.188 25.745 -44.502 1.00 38.94 104 PRO A O 1
ATOM 852 N N . GLN A 1 105 ? -31.879 26.592 -42.864 1.00 36.81 105 GLN A N 1
ATOM 853 C CA . GLN A 1 105 ? -32.619 26.073 -41.713 1.00 36.81 105 GLN A CA 1
ATOM 854 C C . GLN A 1 105 ? -33.821 26.952 -41.340 1.00 36.81 105 GLN A C 1
ATOM 856 O O . GLN A 1 105 ? -33.809 28.163 -41.549 1.00 36.81 105 GLN A O 1
ATOM 861 N N . MET A 1 106 ? -34.855 26.325 -40.775 1.00 33.12 106 MET A N 1
ATOM 862 C CA . MET A 1 106 ? -36.084 26.968 -40.305 1.00 33.12 106 MET A CA 1
ATOM 863 C C . MET A 1 106 ? -35.987 27.205 -38.785 1.00 33.12 106 MET A C 1
ATOM 865 O O . MET A 1 106 ? -35.715 26.270 -38.033 1.00 33.12 106 MET A O 1
ATOM 869 N N . GLU A 1 107 ? -36.176 28.454 -38.347 1.00 37.62 107 GLU A N 1
ATOM 870 C CA . GLU A 1 107 ? -36.087 28.895 -36.944 1.00 37.62 107 GLU A CA 1
ATOM 871 C C . GLU A 1 107 ? -37.267 28.407 -36.086 1.00 37.62 107 GLU A C 1
ATOM 873 O O . GLU A 1 107 ? -38.422 28.449 -36.514 1.00 37.62 107 GLU A O 1
ATOM 878 N N . ILE A 1 108 ? -36.990 28.026 -34.833 1.00 33.78 108 ILE A N 1
ATOM 879 C CA . ILE A 1 108 ? -38.006 27.811 -33.791 1.00 33.78 108 ILE A CA 1
ATOM 880 C C . ILE A 1 108 ? -37.686 28.730 -32.604 1.00 33.78 108 ILE A C 1
ATOM 882 O O . ILE A 1 108 ? -36.591 28.688 -32.047 1.00 33.78 108 ILE A O 1
ATOM 886 N N . VAL A 1 109 ? -38.661 29.560 -32.225 1.00 32.69 109 VAL A N 1
ATOM 887 C CA . VAL A 1 109 ? -38.593 30.547 -31.133 1.00 32.69 109 VAL A CA 1
ATOM 888 C C . VAL A 1 109 ? -38.889 29.878 -29.777 1.00 32.69 109 VAL A C 1
ATOM 890 O O . VAL A 1 109 ? -39.898 29.177 -29.669 1.00 32.69 109 VAL A O 1
ATOM 893 N N . PRO A 1 110 ? -38.092 30.104 -28.712 1.00 34.41 110 PRO A N 1
ATOM 894 C CA . PRO A 1 110 ? -38.384 29.584 -27.377 1.00 34.41 110 PRO A CA 1
ATOM 895 C C . PRO A 1 110 ? -39.276 30.539 -26.559 1.00 34.41 110 PRO A C 1
ATOM 897 O O . PRO A 1 110 ? -39.079 31.751 -26.561 1.00 34.41 110 PRO A O 1
ATOM 900 N N . THR A 1 111 ? -40.232 29.988 -25.802 1.00 28.67 111 THR A N 1
ATOM 901 C CA . THR A 1 111 ? -41.003 30.719 -24.774 1.00 28.67 111 THR A CA 1
ATOM 902 C C . THR A 1 111 ? -40.458 30.382 -23.384 1.00 28.67 111 THR A C 1
ATOM 904 O O . THR A 1 111 ? -40.310 29.212 -23.040 1.00 28.67 111 THR A O 1
ATOM 907 N N . ILE A 1 112 ? -40.164 31.418 -22.593 1.00 32.50 112 ILE A N 1
ATOM 908 C CA . ILE A 1 112 ? -39.622 31.361 -21.226 1.00 32.50 112 ILE A CA 1
ATOM 909 C C . ILE A 1 112 ? -40.739 31.698 -20.228 1.00 32.50 112 ILE A C 1
ATOM 911 O O . ILE A 1 112 ? -41.516 32.625 -20.456 1.00 32.50 112 ILE A O 1
ATOM 915 N N . THR A 1 113 ? -40.789 31.023 -19.077 1.00 28.03 113 THR A N 1
ATOM 916 C CA . THR A 1 113 ? -41.476 31.550 -17.883 1.00 28.03 113 THR A CA 1
ATOM 917 C C . THR A 1 113 ? -40.708 31.149 -16.618 1.00 28.03 113 THR A C 1
ATOM 919 O O . THR A 1 113 ? -40.400 29.976 -16.429 1.00 28.03 113 THR A O 1
ATOM 922 N N . ILE A 1 114 ? -40.381 32.130 -15.768 1.00 29.14 1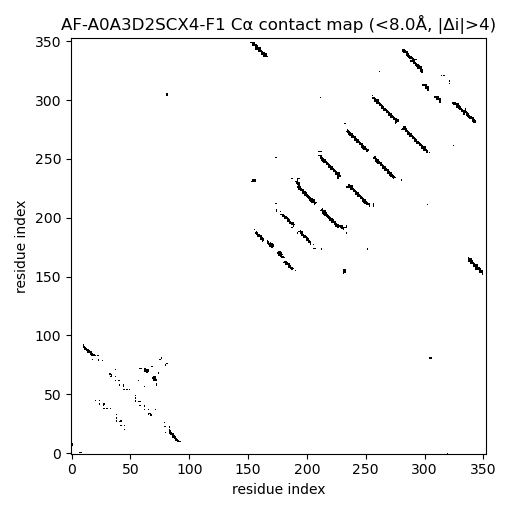14 ILE A N 1
ATOM 923 C CA . ILE A 1 114 ? -39.786 31.969 -14.424 1.00 29.14 114 ILE A CA 1
ATOM 924 C C . ILE A 1 114 ? -40.556 32.888 -13.426 1.00 29.14 114 ILE A C 1
ATOM 926 O O . ILE A 1 114 ? -41.439 33.622 -13.870 1.00 29.14 114 ILE A O 1
ATOM 930 N N . PRO A 1 115 ? -40.295 32.860 -12.101 1.00 37.72 115 PRO A N 1
ATOM 931 C CA . PRO A 1 115 ? -41.155 32.328 -11.038 1.00 37.72 115 PRO A CA 1
ATOM 932 C C . PRO A 1 115 ? -41.751 33.433 -10.125 1.00 37.72 115 PRO A C 1
ATOM 934 O O . PRO A 1 115 ? -41.427 34.607 -10.276 1.00 37.72 115 PRO A O 1
ATOM 937 N N . TYR A 1 116 ? -42.567 33.073 -9.122 1.00 28.14 116 TYR A N 1
ATOM 938 C CA . TYR A 1 116 ? -43.030 34.021 -8.092 1.00 28.14 116 TYR A CA 1
ATOM 939 C C . TYR A 1 116 ? -42.810 33.509 -6.657 1.00 28.14 116 TYR A C 1
ATOM 941 O O . TYR A 1 116 ? -43.268 32.429 -6.289 1.00 28.14 116 TYR A O 1
ATOM 949 N N . HIS A 1 117 ? -42.125 34.333 -5.863 1.00 32.62 117 HIS A N 1
ATOM 950 C CA . HIS A 1 117 ? -42.016 34.400 -4.392 1.00 32.62 117 HIS A CA 1
ATOM 951 C C . HIS A 1 117 ? -41.618 35.881 -4.072 1.00 32.62 117 HIS A C 1
ATOM 953 O O . HIS A 1 117 ? -41.148 36.514 -5.025 1.00 32.62 117 HIS A O 1
ATOM 959 N N . PRO A 1 118 ? -41.712 36.487 -2.853 1.00 43.66 118 PRO A N 1
ATOM 960 C CA . PRO A 1 118 ? -41.968 35.931 -1.512 1.00 43.66 118 PRO A CA 1
ATOM 961 C C . PRO A 1 118 ? -42.754 36.819 -0.478 1.00 43.66 118 PRO A C 1
ATOM 963 O O . PRO A 1 118 ? -43.237 37.897 -0.805 1.00 43.66 118 PRO A O 1
ATOM 966 N N . ASP A 1 119 ? -42.828 36.308 0.768 1.00 32.19 119 ASP A N 1
ATOM 967 C CA . ASP A 1 119 ? -42.830 36.954 2.114 1.00 32.19 119 ASP A CA 1
ATOM 968 C C . ASP A 1 119 ? -43.988 37.790 2.714 1.00 32.19 119 ASP A C 1
ATOM 970 O O . ASP A 1 119 ? -44.383 38.814 2.169 1.00 32.19 119 ASP A O 1
ATOM 974 N N . THR A 1 120 ? -44.374 37.469 3.974 1.00 32.94 120 THR A N 1
ATOM 975 C CA . THR A 1 120 ? -44.271 38.374 5.162 1.00 32.94 120 THR A CA 1
ATOM 976 C C . THR A 1 120 ? -44.405 37.622 6.514 1.00 32.94 120 THR A C 1
ATOM 978 O O . THR A 1 120 ? -45.144 36.645 6.616 1.00 32.94 120 THR A O 1
ATOM 981 N N . ILE A 1 121 ? -43.697 38.091 7.557 1.00 31.41 121 ILE A N 1
ATOM 982 C CA . ILE A 1 121 ? -43.647 37.587 8.951 1.00 31.41 121 ILE A CA 1
ATOM 983 C C . ILE A 1 121 ? -44.154 38.682 9.928 1.00 31.41 121 ILE A C 1
ATOM 985 O O . ILE A 1 121 ? -43.969 39.863 9.650 1.00 31.41 121 ILE A O 1
ATOM 989 N N . VAL A 1 122 ? -44.618 38.238 11.110 1.00 29.20 122 VAL A N 1
ATOM 990 C CA . VAL A 1 122 ? -44.553 38.834 12.477 1.00 29.20 122 VAL A CA 1
ATOM 991 C C . VAL A 1 122 ? -45.852 39.455 13.005 1.00 29.20 122 VAL A C 1
ATOM 993 O O . VAL A 1 122 ? -46.313 40.452 12.472 1.00 29.20 122 VAL A O 1
ATOM 996 N N . ASP A 1 123 ? -46.349 38.930 14.140 1.00 30.97 123 ASP A N 1
ATOM 997 C CA . ASP A 1 123 ? -46.774 39.795 15.250 1.00 30.97 123 ASP A CA 1
ATOM 998 C C . ASP A 1 123 ? -46.697 39.134 16.642 1.00 30.97 123 ASP A C 1
ATOM 1000 O O . ASP A 1 123 ? -46.796 37.916 16.804 1.00 30.97 123 ASP A O 1
ATOM 1004 N N . PHE A 1 124 ? -46.427 39.995 17.624 1.00 29.94 124 PHE A N 1
ATOM 1005 C CA . PHE A 1 124 ? -45.979 39.780 19.005 1.00 29.94 124 PHE A CA 1
ATOM 1006 C C . PHE A 1 124 ? -47.160 39.796 19.997 1.00 29.94 124 PHE A C 1
ATOM 1008 O O . PHE A 1 124 ? -48.032 40.646 19.858 1.00 29.94 124 PHE A O 1
ATOM 1015 N N . TYR A 1 125 ? -47.128 38.996 21.076 1.00 36.50 125 TYR A N 1
ATOM 1016 C CA . TYR A 1 125 ? -47.881 39.305 22.307 1.00 36.50 125 TYR A CA 1
ATOM 1017 C C . TYR A 1 125 ? -47.091 38.957 23.576 1.00 36.50 125 TYR A C 1
ATOM 1019 O O . TYR A 1 125 ? -46.518 37.878 23.712 1.00 36.50 125 TYR A O 1
ATOM 1027 N N . LEU A 1 126 ? -47.092 39.921 24.496 1.00 31.75 126 LEU A N 1
ATOM 1028 C CA . LEU A 1 126 ? -46.473 39.952 25.820 1.00 31.75 126 LEU A CA 1
ATOM 1029 C C . LEU A 1 126 ? -47.614 40.131 26.831 1.00 31.75 126 LEU A C 1
ATOM 1031 O O . LEU A 1 126 ? -48.418 41.045 26.656 1.00 31.75 126 LEU A O 1
ATOM 1035 N N . THR A 1 127 ? -47.671 39.319 27.887 1.00 34.62 127 THR A N 1
ATOM 1036 C CA . THR A 1 127 ? -48.479 39.626 29.081 1.00 34.62 127 THR A CA 1
ATOM 1037 C C . THR A 1 127 ? -47.785 39.148 30.348 1.00 34.62 127 THR A C 1
ATOM 1039 O O . THR A 1 127 ? -47.480 37.965 30.496 1.00 34.62 127 THR A O 1
ATOM 1042 N N . ASP A 1 128 ? -47.581 40.112 31.243 1.00 31.48 128 ASP A N 1
ATOM 1043 C CA . ASP A 1 128 ? -47.112 39.994 32.619 1.00 31.48 128 ASP A CA 1
ATOM 1044 C C . ASP A 1 128 ? -48.030 39.129 33.486 1.00 31.48 128 ASP A C 1
ATOM 1046 O O . ASP A 1 128 ? -49.257 39.200 33.399 1.00 31.48 128 ASP A O 1
ATOM 1050 N N . THR A 1 129 ? -47.439 38.377 34.414 1.00 38.12 129 THR A N 1
ATOM 1051 C CA . THR A 1 129 ? -48.149 37.915 35.611 1.00 38.12 129 THR A CA 1
ATOM 1052 C C . THR A 1 129 ? -47.221 37.929 36.820 1.00 38.12 129 THR A C 1
ATOM 1054 O O . THR A 1 129 ? -46.191 37.262 36.865 1.00 38.12 129 THR A O 1
ATOM 1057 N N . VAL A 1 130 ? -47.621 38.739 37.796 1.00 33.78 130 VAL A N 1
ATOM 1058 C CA . VAL A 1 130 ? -47.051 38.897 39.133 1.00 33.78 130 VAL A CA 1
ATOM 1059 C C . VAL A 1 130 ? -47.603 37.786 40.029 1.00 33.78 130 VAL A C 1
ATOM 1061 O O . VAL A 1 130 ? -48.820 37.637 40.108 1.00 33.78 130 VAL A O 1
ATOM 1064 N N . VAL A 1 131 ? -46.739 37.042 40.731 1.00 36.25 131 VAL A N 1
ATOM 1065 C CA . VAL A 1 131 ? -47.128 36.187 41.870 1.00 36.25 131 VAL A CA 1
ATOM 1066 C C . VAL A 1 131 ? -46.080 36.298 42.986 1.00 36.25 131 VAL A C 1
ATOM 1068 O O . VAL A 1 131 ? -44.876 36.2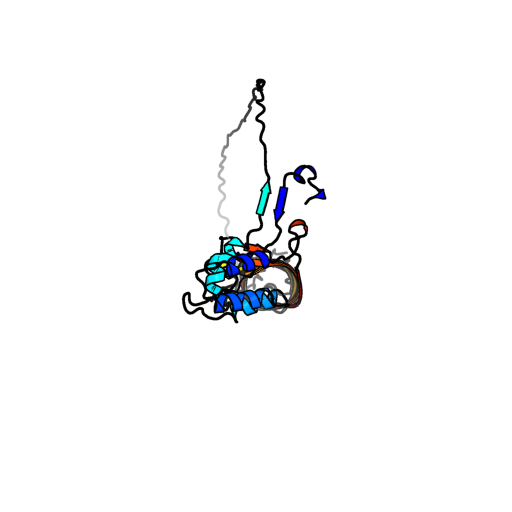76 42.742 1.00 36.25 131 VAL A O 1
ATOM 1071 N N . GLU A 1 132 ? -46.594 36.471 44.201 1.00 43.84 132 GLU A N 1
ATOM 1072 C CA . GLU A 1 132 ? -45.943 36.755 45.484 1.00 43.84 132 GLU A CA 1
ATOM 1073 C C . GLU A 1 132 ? -44.982 35.661 46.011 1.00 43.84 132 GLU A C 1
ATOM 1075 O O . GLU A 1 132 ? -45.064 34.498 45.611 1.00 43.84 132 GLU A O 1
ATOM 1080 N N . PRO A 1 133 ? -44.077 36.003 46.955 1.00 36.84 133 PRO A N 1
ATOM 1081 C CA . PRO A 1 133 ? -43.071 35.081 47.485 1.00 36.84 133 PRO A CA 1
ATOM 1082 C C . PRO A 1 133 ? -43.652 34.054 48.473 1.00 36.84 133 PRO A C 1
ATOM 1084 O O . PRO A 1 133 ? -44.068 34.393 49.582 1.00 36.84 133 PRO A O 1
ATOM 1087 N N . CYS A 1 134 ? -43.595 32.766 48.122 1.00 31.59 134 CYS A N 1
ATOM 1088 C CA . CYS A 1 134 ? -43.830 31.677 49.073 1.00 31.59 134 CYS A CA 1
ATOM 1089 C C . CYS A 1 134 ? -42.637 31.510 50.030 1.00 31.59 134 CYS A C 1
ATOM 1091 O O . CYS A 1 134 ? -41.488 31.370 49.609 1.00 31.59 134 CYS A O 1
ATOM 1093 N N . LYS A 1 135 ? -42.935 31.491 51.334 1.00 36.94 135 LYS A N 1
ATOM 1094 C CA . LYS A 1 135 ? -42.010 31.132 52.416 1.00 36.94 135 LYS A CA 1
ATOM 1095 C C . LYS A 1 135 ? -41.472 29.713 52.209 1.00 36.94 135 LYS A C 1
ATOM 1097 O O . LYS A 1 135 ? -42.250 28.778 52.046 1.00 36.94 135 LYS A O 1
ATOM 1102 N N . VAL A 1 136 ? -40.151 29.568 52.257 1.00 34.59 136 VAL A N 1
ATOM 1103 C CA . VAL A 1 136 ? -39.458 28.276 52.280 1.00 34.59 136 VAL A CA 1
ATOM 1104 C C . VAL A 1 136 ? -39.146 27.945 53.736 1.00 34.59 136 VAL A C 1
ATOM 1106 O O . VAL A 1 136 ? -38.327 28.619 54.359 1.00 34.59 136 VAL A O 1
ATOM 1109 N N . ASP A 1 137 ? -39.806 26.922 54.276 1.00 36.25 137 ASP A N 1
ATOM 1110 C CA . ASP A 1 137 ? -39.431 26.315 55.551 1.00 36.25 137 ASP A CA 1
ATOM 1111 C C . ASP A 1 137 ? -38.160 25.482 55.349 1.00 36.25 137 ASP A C 1
ATOM 1113 O O . ASP A 1 137 ? -38.141 24.468 54.648 1.00 36.25 137 ASP A O 1
ATOM 1117 N N . THR A 1 138 ? -37.066 25.947 55.946 1.00 36.56 138 THR A N 1
ATOM 1118 C CA . THR A 1 138 ? -35.764 25.283 55.928 1.00 36.56 138 THR A CA 1
ATOM 1119 C C . THR A 1 138 ? -35.803 24.031 56.808 1.00 36.56 138 THR A C 1
ATOM 1121 O O . THR A 1 138 ? -35.601 24.108 58.018 1.00 36.56 138 THR A O 1
ATOM 1124 N N . PHE A 1 139 ? -36.001 22.859 56.207 1.00 37.41 139 PHE A N 1
ATOM 1125 C CA . PHE A 1 139 ? -35.620 21.588 56.825 1.00 37.41 139 PHE A CA 1
ATOM 1126 C C . PHE A 1 139 ? -34.161 21.285 56.464 1.00 37.41 139 PHE A C 1
ATOM 1128 O O . PHE A 1 139 ? -33.851 20.927 55.330 1.00 37.41 139 PHE A O 1
ATOM 1135 N N . ILE A 1 140 ? -33.246 21.459 57.423 1.00 37.59 140 ILE A N 1
ATOM 1136 C CA . ILE A 1 140 ? -31.862 20.982 57.302 1.00 37.59 140 ILE A CA 1
ATOM 1137 C C . ILE A 1 140 ? -31.873 19.486 57.628 1.00 37.59 140 ILE A C 1
ATOM 1139 O O . ILE A 1 140 ? -31.874 19.100 58.797 1.00 37.59 140 ILE A O 1
ATOM 1143 N N . GLU A 1 141 ? -31.891 18.637 56.601 1.00 43.28 141 GLU A N 1
ATOM 1144 C CA . GLU A 1 141 ? -31.492 17.239 56.767 1.00 43.28 141 GLU A CA 1
ATOM 1145 C C . GLU A 1 141 ? -29.991 17.188 57.109 1.00 43.28 141 GLU A C 1
ATOM 1147 O O . GLU A 1 141 ? -29.190 17.891 56.483 1.00 43.28 141 GLU A O 1
ATOM 1152 N N . PRO A 1 142 ? -29.568 16.386 58.103 1.00 39.62 142 PRO A N 1
ATOM 1153 C CA . PRO A 1 142 ? -28.159 16.254 58.433 1.00 39.62 142 PRO A CA 1
ATOM 1154 C C . PRO A 1 142 ? -27.402 15.693 57.226 1.00 39.62 142 PRO A C 1
ATOM 1156 O O . PRO A 1 142 ? -27.691 14.591 56.759 1.00 39.62 142 PRO A O 1
ATOM 1159 N N . TYR A 1 143 ? -26.418 16.458 56.747 1.00 40.41 143 TYR A N 1
ATOM 1160 C CA . TYR A 1 143 ? -25.484 16.068 55.693 1.00 40.41 143 TYR A CA 1
ATOM 1161 C C . TYR A 1 143 ? -24.809 14.741 56.063 1.00 40.41 143 TYR A C 1
ATOM 1163 O O . TYR A 1 143 ? -23.821 14.697 56.801 1.00 40.41 143 TYR A O 1
ATOM 1171 N N . LYS A 1 144 ? -25.345 13.636 55.540 1.00 41.31 144 LYS A N 1
ATOM 1172 C CA . LYS A 1 144 ? -24.548 12.439 55.304 1.00 41.31 144 LYS A CA 1
ATOM 1173 C C . LYS A 1 144 ? -23.593 12.815 54.179 1.00 41.31 144 LYS A C 1
ATOM 1175 O O . LYS A 1 144 ? -24.080 13.246 53.137 1.00 41.31 144 LYS A O 1
ATOM 1180 N N . PRO A 1 145 ? -22.267 12.673 54.341 1.00 40.44 145 PRO A N 1
ATOM 1181 C CA . PRO A 1 145 ? -21.402 12.723 53.184 1.00 40.44 145 PRO A CA 1
ATOM 1182 C C . PRO A 1 145 ? -21.840 11.563 52.299 1.00 40.44 145 PRO A C 1
ATOM 1184 O O . PRO A 1 145 ? -21.550 10.400 52.597 1.00 40.44 145 PRO A O 1
ATOM 1187 N N . ASP A 1 146 ? -22.589 11.883 51.243 1.00 43.53 146 ASP A N 1
ATOM 1188 C CA . ASP A 1 146 ? -22.755 10.986 50.121 1.00 43.53 146 ASP A CA 1
ATOM 1189 C C . ASP A 1 146 ? -21.349 10.538 49.788 1.00 43.53 146 ASP A C 1
ATOM 1191 O O . ASP A 1 146 ? -20.455 11.344 49.506 1.00 43.53 146 ASP A O 1
ATOM 1195 N N . THR A 1 147 ? -21.117 9.237 49.925 1.00 42.66 147 THR A N 1
ATOM 1196 C CA . THR A 1 147 ? -19.919 8.648 49.364 1.00 42.66 147 THR A CA 1
ATOM 1197 C C . THR A 1 147 ? -19.976 9.078 47.912 1.00 42.66 147 THR A C 1
ATOM 1199 O O . THR A 1 147 ? -20.884 8.656 47.198 1.00 42.66 147 THR A O 1
ATOM 1202 N N . VAL A 1 148 ? -19.095 9.997 47.505 1.00 35.66 148 VAL A N 1
ATOM 1203 C CA . VAL A 1 148 ? -18.989 10.439 46.119 1.00 35.66 148 VAL A CA 1
ATOM 1204 C C . VAL A 1 148 ? -18.449 9.235 45.365 1.00 35.66 148 VAL A C 1
ATOM 1206 O O . VAL A 1 148 ? -17.272 9.136 45.024 1.00 35.66 148 VAL A O 1
ATOM 1209 N N . VAL A 1 149 ? -19.331 8.274 45.109 1.00 40.12 149 VAL A N 1
ATOM 1210 C CA . VAL A 1 149 ? -19.236 7.389 43.975 1.00 40.12 149 VAL A CA 1
ATOM 1211 C C . VAL A 1 149 ? -19.407 8.353 42.822 1.00 40.12 149 VAL A C 1
ATOM 1213 O O . VAL A 1 149 ? -20.520 8.621 42.382 1.00 40.12 149 VAL A O 1
ATOM 1216 N N . SER A 1 150 ? -18.297 8.971 42.402 1.00 29.53 150 SER A N 1
ATOM 1217 C CA . SER A 1 150 ? -18.258 9.704 41.148 1.00 29.53 150 SER A CA 1
ATOM 1218 C C . SER A 1 150 ? -18.921 8.776 40.142 1.00 29.53 150 SER A C 1
ATOM 1220 O O . SER A 1 150 ? -18.387 7.677 39.934 1.00 29.53 150 SER A O 1
ATOM 1222 N N . PRO A 1 151 ? -20.089 9.127 39.572 1.00 38.34 151 PRO A N 1
ATOM 1223 C CA . PRO A 1 151 ? -20.658 8.304 38.536 1.00 38.34 151 PRO A CA 1
ATOM 1224 C C . PRO A 1 151 ? -19.580 8.277 37.465 1.00 38.34 151 PRO A C 1
ATOM 1226 O O . PRO A 1 151 ? -19.255 9.302 36.863 1.00 38.34 151 PRO A O 1
ATOM 1229 N N . THR A 1 152 ? -18.942 7.122 37.276 1.00 43.91 152 THR A N 1
ATOM 1230 C CA . THR A 1 152 ? -18.075 6.903 36.128 1.00 43.91 152 THR A CA 1
ATOM 1231 C C . THR A 1 152 ? -19.039 6.898 34.962 1.00 43.91 152 THR A C 1
ATOM 1233 O O . THR A 1 152 ? -19.585 5.864 34.584 1.00 43.91 152 THR A O 1
ATOM 1236 N N . PHE A 1 153 ? -19.354 8.092 34.460 1.00 45.66 153 PHE A N 1
ATOM 1237 C CA . PHE A 1 153 ? -20.158 8.280 33.273 1.00 45.66 153 PHE A CA 1
ATOM 1238 C C . PHE A 1 153 ? -19.418 7.510 32.184 1.00 45.66 153 PHE A C 1
ATOM 1240 O O . PHE A 1 153 ? -18.384 7.958 31.684 1.00 45.66 153 PHE A O 1
ATOM 1247 N N . ARG A 1 154 ? -19.883 6.291 31.889 1.00 57.28 154 ARG A N 1
ATOM 1248 C CA . ARG A 1 154 ? -19.333 5.465 30.819 1.00 57.28 154 ARG A CA 1
ATOM 1249 C C . ARG A 1 154 ? -19.640 6.201 29.528 1.00 57.28 154 ARG A C 1
ATOM 1251 O O . ARG A 1 154 ? -20.761 6.166 29.032 1.00 57.28 154 ARG A O 1
ATOM 1258 N N . ARG A 1 155 ? -18.651 6.942 29.037 1.00 67.69 155 ARG A N 1
ATOM 1259 C CA . ARG A 1 155 ? -18.694 7.557 27.718 1.00 67.69 155 ARG A CA 1
ATOM 1260 C C . ARG A 1 155 ? -18.490 6.443 26.701 1.00 67.69 155 ARG A C 1
ATOM 1262 O O . ARG A 1 155 ? -17.484 5.741 26.766 1.00 67.69 155 ARG A O 1
ATOM 1269 N N . PHE A 1 156 ? -19.451 6.283 25.802 1.00 80.25 156 PHE A N 1
ATOM 1270 C CA . PHE A 1 156 ? -19.333 5.372 24.670 1.00 80.25 156 PHE A CA 1
ATOM 1271 C C . PHE A 1 156 ? -18.898 6.197 23.459 1.00 80.25 156 PHE A C 1
ATOM 1273 O O . PHE A 1 156 ? -19.654 7.092 23.060 1.00 80.25 156 PHE A O 1
ATOM 1280 N N . PRO A 1 157 ? -17.695 5.979 22.908 1.00 85.94 157 PRO A N 1
ATOM 1281 C CA . PRO A 1 157 ? -17.272 6.679 21.707 1.00 85.94 157 PRO A CA 1
ATOM 1282 C C . PRO A 1 157 ? -18.172 6.269 20.533 1.00 85.94 157 PRO A C 1
ATOM 1284 O O . PRO A 1 157 ? -18.705 5.159 20.505 1.00 85.94 157 PRO A O 1
ATOM 1287 N N . LYS A 1 158 ? -18.400 7.189 19.593 1.00 89.31 158 LYS A N 1
ATOM 1288 C CA . LYS A 1 158 ? -19.169 6.920 18.365 1.00 89.31 158 LYS A CA 1
ATOM 1289 C C . LYS A 1 158 ? -18.260 6.661 17.178 1.00 89.31 158 LYS A C 1
ATOM 1291 O O . LYS A 1 158 ? -18.556 5.788 16.372 1.00 89.31 158 LYS A O 1
ATOM 1296 N N . LEU A 1 159 ? -17.198 7.444 17.080 1.00 92.06 159 LEU A N 1
ATOM 1297 C CA . LEU A 1 159 ? -16.272 7.436 15.968 1.00 92.06 159 LEU A CA 1
ATOM 1298 C C . LEU A 1 159 ? -14.848 7.517 16.527 1.00 92.06 159 LEU A C 1
ATOM 1300 O O . LEU A 1 159 ? -14.637 8.048 17.614 1.00 92.06 159 LEU A O 1
ATOM 1304 N N . ALA A 1 160 ? -13.866 7.024 15.797 1.00 93.56 160 ALA A N 1
ATOM 1305 C CA . ALA A 1 160 ? -12.465 7.322 16.026 1.00 93.56 160 ALA A CA 1
ATOM 1306 C C . ALA A 1 160 ? -11.786 7.615 14.699 1.00 93.56 160 ALA A C 1
ATOM 1308 O O . ALA A 1 160 ? -12.133 7.028 13.676 1.00 93.56 160 ALA A O 1
ATOM 1309 N N . VAL A 1 161 ? -10.812 8.516 14.742 1.00 93.50 161 VAL A N 1
ATOM 1310 C CA . VAL A 1 161 ? -9.846 8.693 13.660 1.00 93.50 161 VAL A CA 1
ATOM 1311 C C . VAL A 1 161 ? -8.558 7.992 14.053 1.00 93.50 161 VAL A C 1
ATOM 1313 O O . VAL A 1 161 ? -8.151 8.053 15.220 1.00 93.50 161 VAL A O 1
ATOM 1316 N N . LYS A 1 162 ? -7.930 7.309 13.101 1.00 94.25 162 LYS A N 1
ATOM 1317 C CA . LYS A 1 162 ? -6.670 6.611 13.319 1.00 94.25 162 LYS A CA 1
ATOM 1318 C C . LYS A 1 162 ? -5.714 6.773 12.153 1.00 94.25 162 LYS A C 1
ATOM 1320 O O . LYS A 1 162 ? -6.097 7.175 11.058 1.00 94.25 162 LYS A O 1
ATOM 1325 N N . THR A 1 163 ? -4.462 6.456 12.439 1.00 90.88 163 THR A N 1
ATOM 1326 C CA . THR A 1 163 ? -3.385 6.379 11.459 1.00 90.88 163 THR A CA 1
ATOM 1327 C C . THR A 1 163 ? -2.344 5.371 11.941 1.00 90.88 163 THR A C 1
ATOM 1329 O O . THR A 1 163 ? -1.994 5.320 13.130 1.00 90.88 163 THR A O 1
ATOM 1332 N N . ASN A 1 164 ? -1.882 4.540 11.015 1.00 90.88 164 ASN A N 1
ATOM 1333 C CA . ASN A 1 164 ? -0.873 3.524 11.234 1.00 90.88 164 ASN A CA 1
ATOM 1334 C C . ASN A 1 164 ? 0.514 4.166 11.149 1.00 90.88 164 ASN A C 1
ATOM 1336 O O . ASN A 1 164 ? 1.008 4.524 10.083 1.00 90.88 164 ASN A O 1
ATOM 1340 N N . MET A 1 165 ? 1.177 4.283 12.295 1.00 88.56 165 MET A N 1
ATOM 1341 C CA . MET A 1 165 ? 2.500 4.898 12.383 1.00 88.56 165 MET A CA 1
ATOM 1342 C C . MET A 1 165 ? 3.580 4.076 11.683 1.00 88.56 165 MET A C 1
ATOM 1344 O O . MET A 1 165 ? 4.599 4.639 11.290 1.00 88.56 165 MET A O 1
ATOM 1348 N N . LEU A 1 166 ? 3.376 2.764 11.508 1.00 84.19 166 LEU A N 1
ATOM 1349 C CA . LEU A 1 166 ? 4.357 1.905 10.843 1.00 84.19 166 LEU A CA 1
ATOM 1350 C C . LEU A 1 166 ? 4.569 2.328 9.384 1.00 84.19 166 LEU A C 1
ATOM 1352 O O . LEU A 1 166 ? 5.690 2.312 8.886 1.00 84.19 166 LEU A O 1
ATOM 1356 N N . TYR A 1 167 ? 3.504 2.774 8.726 1.00 82.56 167 TYR A N 1
ATOM 1357 C CA . TYR A 1 167 ? 3.533 3.229 7.342 1.00 82.56 167 TYR A CA 1
ATOM 1358 C C . TYR A 1 167 ? 4.280 4.552 7.143 1.00 82.56 167 TYR A C 1
ATOM 1360 O O . TYR A 1 167 ? 4.842 4.808 6.077 1.00 82.56 167 TYR A O 1
ATOM 1368 N N . ASN A 1 168 ? 4.361 5.377 8.188 1.00 81.19 168 ASN A N 1
ATOM 1369 C CA . ASN A 1 168 ? 5.123 6.623 8.155 1.00 81.19 168 ASN A CA 1
ATOM 1370 C C . ASN A 1 168 ? 6.641 6.388 8.169 1.00 81.19 168 ASN A C 1
ATOM 1372 O O . ASN A 1 168 ? 7.398 7.331 7.953 1.00 81.19 168 ASN A O 1
ATOM 1376 N N . ALA A 1 169 ? 7.091 5.155 8.424 1.00 80.88 169 ALA A N 1
ATOM 1377 C CA . ALA A 1 169 ? 8.499 4.770 8.393 1.00 80.88 169 ALA A CA 1
ATOM 1378 C C . ALA A 1 169 ? 8.941 4.195 7.033 1.00 80.88 169 ALA A C 1
ATOM 1380 O O . ALA A 1 169 ? 10.089 3.768 6.902 1.00 80.88 169 ALA A O 1
ATOM 1381 N N . THR A 1 170 ? 8.058 4.164 6.028 1.00 80.88 170 THR A N 1
ATOM 1382 C CA . THR A 1 170 ? 8.379 3.587 4.720 1.00 80.88 170 THR A CA 1
ATOM 1383 C C . THR A 1 170 ? 9.506 4.357 4.033 1.00 80.88 170 THR A C 1
ATOM 1385 O O . THR A 1 170 ? 9.437 5.564 3.790 1.00 80.88 170 THR A O 1
ATOM 1388 N N . PHE A 1 171 ? 10.555 3.614 3.700 1.00 81.88 171 PHE A N 1
ATOM 1389 C CA . PHE A 1 171 ? 11.702 4.073 2.938 1.00 81.88 171 PHE A CA 1
ATOM 1390 C C . PHE A 1 171 ? 11.869 3.147 1.741 1.00 81.88 171 PHE A C 1
ATOM 1392 O O . PHE A 1 171 ? 11.881 1.924 1.894 1.00 81.88 171 PHE A O 1
ATOM 1399 N N . THR A 1 172 ? 12.005 3.718 0.551 1.00 77.38 172 THR A N 1
ATOM 1400 C CA . THR A 1 172 ? 12.317 2.947 -0.651 1.00 77.38 172 THR A CA 1
ATOM 1401 C C . THR A 1 172 ? 13.771 3.204 -1.041 1.00 77.38 172 THR A C 1
ATOM 1403 O O . THR A 1 172 ? 14.234 4.340 -0.924 1.00 77.38 172 THR A O 1
ATOM 1406 N N . PRO A 1 173 ? 14.510 2.192 -1.532 1.00 69.38 173 PRO A N 1
ATOM 1407 C CA . PRO A 1 173 ? 15.918 2.360 -1.886 1.00 69.38 173 PRO A CA 1
ATOM 1408 C C . PRO A 1 173 ? 16.202 3.501 -2.872 1.00 69.38 173 PRO A C 1
ATOM 1410 O O . PRO A 1 173 ? 17.304 4.040 -2.846 1.00 69.38 173 PRO A O 1
ATOM 1413 N N . LYS A 1 174 ? 15.233 3.864 -3.729 1.00 76.38 174 LYS A N 1
ATOM 1414 C CA . LYS A 1 174 ? 15.420 4.868 -4.786 1.00 76.38 174 LYS A CA 1
ATOM 1415 C C . LYS A 1 174 ? 14.693 6.199 -4.552 1.00 76.38 174 LYS A C 1
ATOM 1417 O O . LYS A 1 174 ? 15.330 7.239 -4.683 1.00 76.38 174 LYS A O 1
ATOM 1422 N N . LEU A 1 175 ? 13.425 6.196 -4.114 1.00 78.56 175 LEU A N 1
ATOM 1423 C CA . LEU A 1 175 ? 12.722 7.453 -3.779 1.00 78.56 175 LEU A CA 1
ATOM 1424 C C . LEU A 1 175 ? 13.172 8.031 -2.428 1.00 78.56 175 LEU A C 1
ATOM 1426 O O . LEU A 1 175 ? 12.865 9.178 -2.111 1.00 78.56 175 LEU A O 1
ATOM 1430 N N . GLY A 1 176 ? 13.886 7.252 -1.613 1.00 85.62 176 GLY A N 1
ATOM 1431 C CA . GLY A 1 176 ? 14.258 7.641 -0.262 1.00 85.62 176 GLY A CA 1
ATOM 1432 C C . GLY A 1 176 ? 13.069 7.554 0.693 1.00 85.62 176 GLY A C 1
ATOM 1433 O O . GLY A 1 176 ? 12.340 6.558 0.708 1.00 85.62 176 GLY A O 1
ATOM 1434 N N . TYR A 1 177 ? 12.884 8.586 1.518 1.00 87.81 177 TYR A N 1
ATOM 1435 C CA . TYR A 1 177 ? 11.783 8.650 2.478 1.00 87.81 177 TYR A CA 1
ATOM 1436 C C . TYR A 1 177 ? 10.444 8.857 1.760 1.00 87.81 177 TYR A C 1
ATOM 1438 O O . TYR A 1 177 ? 10.228 9.899 1.145 1.00 87.81 177 TYR A O 1
ATOM 1446 N N . ALA A 1 178 ? 9.554 7.866 1.845 1.00 87.75 178 ALA A N 1
ATOM 1447 C CA . ALA A 1 178 ? 8.301 7.824 1.097 1.00 87.75 178 ALA A CA 1
ATOM 1448 C C . ALA A 1 178 ? 7.178 7.243 1.978 1.00 87.75 178 ALA A C 1
ATOM 1450 O O . ALA A 1 178 ? 6.787 6.085 1.806 1.00 87.75 178 ALA A O 1
ATOM 1451 N N . PRO A 1 179 ? 6.685 8.010 2.968 1.00 87.50 179 PRO A N 1
ATOM 1452 C CA . PRO A 1 179 ? 5.702 7.514 3.922 1.00 87.50 179 PRO A CA 1
ATOM 1453 C C . PRO A 1 179 ? 4.380 7.165 3.233 1.00 87.50 179 PRO A C 1
ATOM 1455 O O . PRO A 1 179 ? 3.909 7.870 2.337 1.00 87.50 179 PRO A O 1
ATOM 1458 N N . ILE A 1 180 ? 3.753 6.080 3.679 1.00 86.75 180 ILE A N 1
ATOM 1459 C CA . ILE A 1 180 ? 2.434 5.661 3.204 1.00 86.75 180 ILE A CA 1
ATOM 1460 C C . ILE A 1 180 ? 1.390 6.324 4.102 1.00 86.75 180 ILE A C 1
ATOM 1462 O O . ILE A 1 180 ? 1.017 5.809 5.150 1.00 86.75 180 ILE A O 1
ATOM 1466 N N . LEU A 1 181 ? 0.948 7.522 3.723 1.00 81.50 181 LEU A N 1
ATOM 1467 C CA . LEU A 1 181 ? -0.067 8.226 4.500 1.00 81.50 181 LEU A CA 1
ATOM 1468 C C . LEU A 1 181 ? -1.383 7.441 4.458 1.00 81.50 181 LEU A C 1
ATOM 1470 O O . LEU A 1 181 ? -1.927 7.191 3.378 1.00 81.50 181 LEU A O 1
ATOM 1474 N N . ASN A 1 182 ? -1.891 7.084 5.638 1.00 89.19 182 ASN A N 1
ATOM 1475 C CA . ASN A 1 182 ? -3.190 6.449 5.798 1.00 89.19 182 ASN A CA 1
ATOM 1476 C C . ASN A 1 182 ? -4.081 7.217 6.780 1.00 89.19 182 ASN A C 1
ATOM 1478 O O . ASN A 1 182 ? -3.618 7.816 7.756 1.00 89.19 182 ASN A O 1
ATOM 1482 N N . VAL A 1 183 ? -5.382 7.175 6.511 1.00 90.25 183 VAL A N 1
ATOM 1483 C CA . VAL A 1 183 ? -6.422 7.661 7.415 1.00 90.25 183 VAL A CA 1
ATOM 1484 C C . VAL A 1 183 ? -7.439 6.551 7.598 1.00 90.25 183 VAL A C 1
ATOM 1486 O O . VAL A 1 183 ? -7.989 6.017 6.636 1.00 90.25 183 VAL A O 1
ATOM 1489 N N . GLU A 1 184 ? -7.703 6.227 8.854 1.00 94.69 184 GLU A N 1
ATOM 1490 C CA . GLU A 1 184 ? -8.684 5.229 9.247 1.00 94.69 184 GLU A CA 1
ATOM 1491 C C . GLU A 1 184 ? -9.817 5.905 10.020 1.00 94.69 184 GLU A C 1
ATOM 1493 O O . GLU A 1 184 ? -9.585 6.730 10.909 1.00 94.69 184 GLU A O 1
ATOM 1498 N N . LEU A 1 185 ? -11.054 5.530 9.714 1.00 95.62 185 LEU A N 1
ATOM 1499 C CA . LEU A 1 185 ? -12.241 5.948 10.446 1.00 95.62 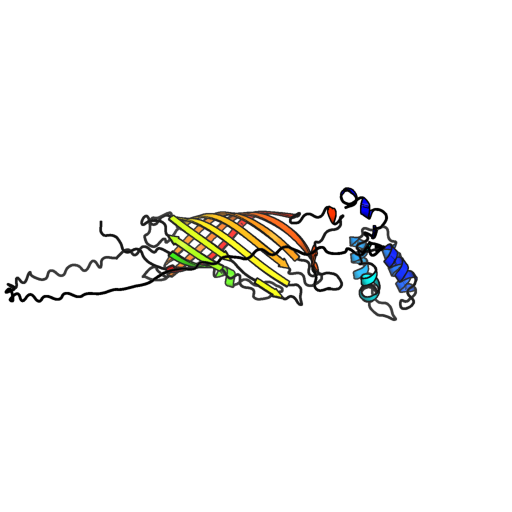185 LEU A CA 1
ATOM 1500 C C . LEU A 1 185 ? -12.937 4.718 11.004 1.00 95.62 185 LEU A C 1
ATOM 1502 O O . LEU A 1 185 ? -13.431 3.888 10.248 1.00 95.62 185 LEU A O 1
ATOM 1506 N N . GLU A 1 186 ? -13.007 4.619 12.327 1.00 95.75 186 GLU A N 1
ATOM 1507 C CA . GLU A 1 186 ? -13.705 3.535 13.012 1.00 95.75 186 GLU A CA 1
ATOM 1508 C C . GLU A 1 186 ? -15.021 4.026 13.600 1.00 95.75 186 GLU A C 1
ATOM 1510 O O . GLU A 1 186 ? -15.042 4.889 14.474 1.00 95.75 186 GLU A O 1
ATOM 1515 N N . TYR A 1 187 ? -16.126 3.445 13.159 1.00 94.81 187 TYR A N 1
ATOM 1516 C CA . TYR A 1 187 ? -17.449 3.641 13.719 1.00 94.81 187 TYR A CA 1
ATOM 1517 C C . TYR A 1 187 ? -17.788 2.531 14.717 1.00 94.81 187 TYR A C 1
ATOM 1519 O O . TYR A 1 187 ? -17.851 1.349 14.374 1.00 94.81 187 TYR A O 1
ATOM 1527 N N . TYR A 1 188 ? -18.068 2.916 15.958 1.00 92.00 188 TYR A N 1
ATOM 1528 C CA . TYR A 1 188 ? -18.408 1.988 17.031 1.00 92.00 188 TYR A CA 1
ATOM 1529 C C . TYR A 1 188 ? -19.912 1.658 17.019 1.00 92.00 188 TYR A C 1
ATOM 1531 O O . TYR A 1 188 ? -20.774 2.497 17.330 1.00 92.00 188 TYR A O 1
ATOM 1539 N N . LEU A 1 189 ? -20.247 0.414 16.674 1.00 86.88 189 LEU A N 1
ATOM 1540 C CA . LEU A 1 189 ? -21.624 -0.080 16.622 1.00 86.88 189 LEU A CA 1
ATOM 1541 C C . LEU A 1 189 ? -22.151 -0.324 18.045 1.00 86.88 189 LEU A C 1
ATOM 1543 O O . LEU A 1 189 ? -21.465 -0.919 18.866 1.00 86.88 189 LEU A O 1
ATOM 1547 N N . ALA A 1 190 ? -23.385 0.129 18.310 1.00 67.25 190 ALA A N 1
ATOM 1548 C CA . ALA A 1 190 ? -24.176 -0.118 19.529 1.00 67.25 190 ALA A CA 1
ATOM 1549 C C . ALA A 1 190 ? -23.499 0.194 20.894 1.00 67.25 190 ALA A C 1
ATOM 1551 O O . ALA A 1 190 ? -22.318 0.503 21.009 1.00 67.25 190 ALA A O 1
ATOM 1552 N N . GLU A 1 191 ? -24.277 0.211 21.981 1.00 65.81 191 GLU A N 1
ATOM 1553 C CA . GLU A 1 191 ? -23.744 0.326 23.359 1.00 65.81 191 GLU A CA 1
ATOM 1554 C C . GLU A 1 191 ? -23.229 -1.023 23.897 1.00 65.81 191 GLU A C 1
ATOM 1556 O O . GLU A 1 191 ? -22.831 -1.156 25.061 1.00 65.81 191 GLU A O 1
ATOM 1561 N N . ASP A 1 192 ? -23.260 -2.066 23.066 1.00 70.25 192 ASP A N 1
ATOM 1562 C CA . ASP A 1 192 ? -22.853 -3.407 23.451 1.00 70.25 192 ASP A CA 1
ATOM 1563 C C . ASP A 1 192 ? -21.331 -3.575 23.540 1.00 70.25 192 ASP A C 1
ATOM 1565 O O . ASP A 1 192 ? -20.890 -4.544 24.152 1.00 70.25 192 ASP A O 1
ATOM 1569 N N . GLY A 1 193 ? -20.544 -2.620 23.028 1.00 78.31 193 GLY A N 1
ATOM 1570 C CA . GLY A 1 193 ? -19.089 -2.592 23.167 1.00 78.31 193 GLY A CA 1
ATOM 1571 C C . GLY A 1 193 ? -18.384 -3.757 22.477 1.00 78.31 193 GLY A C 1
ATOM 1572 O O . GLY A 1 193 ? -17.312 -4.149 22.943 1.00 78.31 193 GLY A O 1
ATOM 1573 N N . ARG A 1 194 ? -19.019 -4.373 21.466 1.00 89.88 194 ARG A N 1
ATOM 1574 C CA . ARG A 1 194 ? -18.505 -5.576 20.794 1.00 89.88 194 ARG A CA 1
ATOM 1575 C C . ARG A 1 194 ? -18.174 -5.370 19.331 1.00 89.88 194 ARG A C 1
ATOM 1577 O O . ARG A 1 194 ? -17.232 -5.997 18.876 1.00 89.88 194 ARG A O 1
ATOM 1584 N N . TRP A 1 195 ? -18.908 -4.532 18.612 1.00 92.75 195 TRP A N 1
ATOM 1585 C CA . TRP A 1 195 ? -18.722 -4.394 17.171 1.00 92.75 195 TRP A CA 1
ATOM 1586 C C . TRP A 1 195 ? -18.251 -2.997 16.779 1.00 92.75 195 TRP A C 1
ATOM 1588 O O . TRP A 1 195 ? -18.715 -1.992 17.317 1.00 92.75 195 TRP A O 1
ATOM 1598 N N . SER A 1 196 ? -17.367 -2.926 15.796 1.00 94.94 196 SER A N 1
ATOM 1599 C CA . SER A 1 196 ? -17.054 -1.688 15.087 1.00 94.94 196 SER A CA 1
ATOM 1600 C C . SER A 1 196 ? -16.841 -1.962 13.604 1.00 94.94 196 SER A C 1
ATOM 1602 O O . SER A 1 196 ? -16.577 -3.095 13.194 1.00 94.94 196 SER A O 1
ATOM 1604 N N . LEU A 1 197 ? -17.014 -0.920 12.799 1.00 96.88 197 LEU A N 1
ATOM 1605 C CA . LEU A 1 197 ? -16.695 -0.918 11.376 1.00 96.88 197 LEU A CA 1
ATOM 1606 C C . LEU A 1 197 ? -15.606 0.108 11.148 1.00 96.88 197 LEU A C 1
ATOM 1608 O O . LEU A 1 197 ? -15.721 1.228 11.633 1.00 96.88 197 LEU A O 1
ATOM 1612 N N . LEU A 1 198 ? -14.581 -0.254 10.399 1.00 96.81 198 LEU A N 1
ATOM 1613 C CA . LEU A 1 198 ? -13.476 0.621 10.073 1.00 96.81 198 LEU A CA 1
ATOM 1614 C C . LEU A 1 198 ? -13.337 0.742 8.561 1.00 96.81 198 LEU A C 1
ATOM 1616 O O . LEU A 1 198 ? -13.356 -0.257 7.849 1.00 96.81 198 LEU A O 1
ATOM 1620 N N . GLY A 1 199 ? -13.226 1.978 8.087 1.00 96.88 199 GLY A N 1
ATOM 1621 C CA . GLY A 1 199 ? -12.785 2.295 6.737 1.00 96.88 199 GLY A CA 1
ATOM 1622 C C . GLY A 1 199 ? -11.351 2.797 6.786 1.00 96.88 199 GLY A C 1
ATOM 1623 O O . GLY A 1 199 ? -11.043 3.672 7.590 1.00 96.88 199 GLY A O 1
ATOM 1624 N N . GLU A 1 200 ? -10.492 2.246 5.943 1.00 94.62 200 GLU A N 1
ATOM 1625 C CA . GLU A 1 200 ? -9.096 2.644 5.788 1.00 94.62 200 GLU A CA 1
ATOM 1626 C C . GLU A 1 200 ? -8.868 3.137 4.364 1.00 94.62 200 GLU A C 1
ATOM 1628 O O . GLU A 1 200 ? -9.293 2.497 3.399 1.00 94.62 200 GLU A O 1
ATOM 1633 N N . TYR A 1 201 ? -8.205 4.283 4.258 1.00 93.50 201 TYR A N 1
ATOM 1634 C CA . TYR A 1 201 ? -7.803 4.890 3.002 1.00 93.50 201 TYR A CA 1
ATOM 1635 C C . TYR A 1 201 ? -6.302 5.166 3.034 1.00 93.50 201 TYR A C 1
ATOM 1637 O O . TYR A 1 201 ? -5.823 5.874 3.924 1.00 93.50 201 TYR A O 1
ATOM 1645 N N . GLU A 1 202 ? -5.570 4.624 2.064 1.00 90.62 202 GLU A N 1
ATOM 1646 C CA . GLU A 1 202 ? -4.132 4.843 1.892 1.00 90.62 202 GLU A CA 1
ATOM 1647 C C . GLU A 1 202 ? -3.894 5.502 0.530 1.00 90.62 202 GLU A C 1
ATOM 1649 O O . GLU A 1 202 ? -4.430 5.049 -0.486 1.00 90.62 202 GLU A O 1
ATOM 1654 N N . PHE A 1 203 ? -3.092 6.570 0.506 1.00 88.88 203 PHE A N 1
ATOM 1655 C CA . PHE A 1 203 ? -2.801 7.310 -0.726 1.00 88.88 203 PHE A CA 1
ATOM 1656 C C . PHE A 1 203 ? -1.364 7.861 -0.772 1.00 88.88 203 PHE A C 1
ATOM 1658 O O . PHE A 1 203 ? -1.162 9.079 -0.766 1.00 88.88 203 PHE A O 1
ATOM 1665 N N . PRO A 1 204 ? -0.323 7.008 -0.768 1.00 88.38 204 PRO A N 1
ATOM 1666 C CA . PRO A 1 204 ? 1.009 7.460 -1.151 1.00 88.38 204 PRO A CA 1
ATOM 1667 C C . PRO A 1 204 ? 1.016 7.814 -2.641 1.00 88.38 204 PRO A C 1
ATOM 1669 O O . PRO A 1 204 ? 0.641 6.996 -3.478 1.00 88.38 204 PRO A O 1
ATOM 1672 N N . TRP A 1 205 ? 1.466 9.024 -2.970 1.00 90.44 205 TRP A N 1
ATOM 1673 C CA . TRP A 1 205 ? 1.573 9.498 -4.352 1.00 90.44 205 TRP A CA 1
ATOM 1674 C C . TRP A 1 205 ? 2.958 10.086 -4.625 1.00 90.44 205 TRP A C 1
ATOM 1676 O O . TRP A 1 205 ? 3.123 11.257 -4.968 1.00 90.44 205 TRP A O 1
ATOM 1686 N N . TRP A 1 206 ? 3.984 9.268 -4.402 1.00 90.44 206 TRP A N 1
ATOM 1687 C CA . TRP A 1 206 ? 5.375 9.669 -4.564 1.00 90.44 206 TRP A CA 1
ATOM 1688 C C . TRP A 1 206 ? 5.814 9.439 -6.003 1.00 90.44 206 TRP A C 1
ATOM 1690 O O . TRP A 1 206 ? 5.625 8.359 -6.562 1.00 90.44 206 TRP A O 1
ATOM 1700 N N . SER A 1 207 ? 6.409 10.459 -6.612 1.00 87.06 207 SER A N 1
ATOM 1701 C CA . SER A 1 207 ? 6.903 10.378 -7.981 1.00 87.06 207 SER A CA 1
ATOM 1702 C C . SER A 1 207 ? 8.167 11.202 -8.157 1.00 87.06 207 SER A C 1
ATOM 1704 O O . SER A 1 207 ? 8.335 12.262 -7.550 1.00 87.06 207 SER A O 1
ATOM 1706 N N . LYS A 1 208 ? 9.061 10.691 -8.998 1.00 84.56 208 LYS A N 1
ATOM 1707 C CA . LYS A 1 208 ? 10.269 11.366 -9.452 1.00 84.56 208 LYS A CA 1
ATOM 1708 C C . LYS A 1 208 ? 10.416 11.094 -10.942 1.00 84.56 208 LYS A C 1
ATOM 1710 O O . LYS A 1 208 ? 11.091 10.159 -11.364 1.00 84.56 208 LYS A O 1
ATOM 1715 N N . GLU A 1 209 ? 9.721 11.907 -11.732 1.00 77.00 209 GLU A N 1
ATOM 1716 C CA . GLU A 1 209 ? 9.554 11.699 -13.175 1.00 77.00 209 GLU A CA 1
ATOM 1717 C C . GLU A 1 209 ? 10.881 11.673 -13.939 1.00 77.00 209 GLU A C 1
ATOM 1719 O O . GLU A 1 209 ? 11.055 10.836 -14.819 1.00 77.00 209 GLU A O 1
ATOM 1724 N N . SER A 1 210 ? 11.842 12.524 -13.559 1.00 75.69 210 SER A N 1
ATOM 1725 C CA . SER A 1 210 ? 13.167 12.593 -14.193 1.00 75.69 210 SER A CA 1
ATOM 1726 C C . SER A 1 210 ? 13.991 11.312 -14.054 1.00 75.69 210 SER A C 1
ATOM 1728 O O . SER A 1 210 ? 14.959 11.131 -14.781 1.00 75.69 210 SER A O 1
ATOM 1730 N N . GLU A 1 211 ? 13.647 10.457 -13.089 1.00 77.38 211 GLU A N 1
ATOM 1731 C CA . GLU A 1 211 ? 14.317 9.179 -12.832 1.00 77.38 211 GLU A CA 1
ATOM 1732 C C . GLU A 1 211 ? 13.376 7.987 -13.044 1.00 77.38 211 GLU A C 1
ATOM 1734 O O . GLU A 1 211 ? 13.727 6.865 -12.687 1.00 77.38 211 GLU A O 1
ATOM 1739 N N . HIS A 1 212 ? 12.183 8.236 -13.598 1.00 80.56 212 HIS A N 1
ATOM 1740 C CA . HIS A 1 212 ? 11.137 7.243 -13.834 1.00 80.56 212 HIS A CA 1
ATOM 1741 C C . HIS A 1 212 ? 10.773 6.429 -12.585 1.00 80.56 212 HIS A C 1
ATOM 1743 O O . HIS A 1 212 ? 10.536 5.232 -12.676 1.00 80.56 212 HIS A O 1
ATOM 1749 N N . GLN A 1 213 ? 10.726 7.061 -11.410 1.00 85.50 213 GLN A N 1
ATOM 1750 C CA . GLN A 1 213 ? 10.380 6.375 -10.162 1.00 85.50 213 GLN A CA 1
ATOM 1751 C C . GLN A 1 213 ? 8.986 6.769 -9.683 1.00 85.50 213 GLN A C 1
ATOM 1753 O O . GLN A 1 213 ? 8.675 7.956 -9.556 1.00 85.50 213 GLN A O 1
ATOM 1758 N N . TYR A 1 214 ? 8.174 5.768 -9.352 1.00 88.00 214 TYR A N 1
ATOM 1759 C CA . TYR A 1 214 ? 6.781 5.927 -8.952 1.00 88.00 214 TYR A CA 1
ATOM 1760 C C . TYR A 1 214 ? 6.450 4.980 -7.795 1.00 88.00 214 TYR A C 1
ATOM 1762 O O . TYR A 1 214 ? 6.697 3.778 -7.861 1.00 88.00 214 TYR A O 1
ATOM 1770 N N . LEU A 1 215 ? 5.881 5.533 -6.728 1.00 91.12 215 LEU A N 1
ATOM 1771 C CA . LEU A 1 215 ? 5.168 4.807 -5.682 1.00 91.12 215 LEU A CA 1
ATOM 1772 C C . LEU A 1 215 ? 3.813 5.489 -5.537 1.00 91.12 215 LEU A C 1
ATOM 1774 O O . LEU A 1 215 ? 3.641 6.426 -4.754 1.00 91.12 215 LEU A O 1
ATOM 1778 N N . GLN A 1 216 ? 2.868 5.022 -6.341 1.00 92.69 216 GLN A N 1
ATOM 1779 C CA . GLN A 1 216 ? 1.497 5.494 -6.333 1.00 92.69 216 GLN A CA 1
ATOM 1780 C C . GLN A 1 216 ? 0.611 4.325 -5.946 1.00 92.69 216 GLN A C 1
ATOM 1782 O O . GLN A 1 216 ? 0.561 3.309 -6.634 1.00 92.69 216 GLN A O 1
ATOM 1787 N N . ILE A 1 217 ? -0.059 4.439 -4.808 1.00 92.69 217 ILE A N 1
ATOM 1788 C CA . ILE A 1 217 ? -1.029 3.447 -4.358 1.00 92.69 217 ILE A CA 1
ATOM 1789 C C . ILE A 1 217 ? -2.270 4.214 -3.940 1.00 92.69 217 ILE A C 1
ATOM 1791 O O . ILE A 1 217 ? -2.188 5.219 -3.246 1.00 92.69 217 ILE A O 1
ATOM 1795 N N . LEU A 1 218 ? -3.423 3.725 -4.364 1.00 94.25 218 LEU A N 1
ATOM 1796 C CA . LEU A 1 218 ? -4.723 4.146 -3.880 1.00 94.25 218 LEU A CA 1
ATOM 1797 C C . LEU A 1 218 ? -5.391 2.899 -3.322 1.00 94.25 218 LEU A C 1
ATOM 1799 O O . LEU A 1 218 ? -5.834 2.067 -4.105 1.00 94.25 218 LEU A O 1
ATOM 1803 N N . ASN A 1 219 ? -5.441 2.744 -2.003 1.00 95.44 219 ASN A N 1
ATOM 1804 C CA . ASN A 1 219 ? -6.066 1.589 -1.358 1.00 95.44 219 ASN A CA 1
ATOM 1805 C C . ASN A 1 219 ? -7.278 2.037 -0.545 1.00 95.44 219 ASN A C 1
ATOM 1807 O O . ASN A 1 219 ? -7.216 3.010 0.208 1.00 95.44 219 ASN A O 1
ATOM 1811 N N . LEU A 1 220 ? -8.372 1.295 -0.688 1.00 96.94 220 LEU A N 1
ATOM 1812 C CA . LEU A 1 220 ? -9.574 1.442 0.114 1.00 96.94 220 LEU A CA 1
ATOM 1813 C C . LEU A 1 220 ? -9.931 0.084 0.718 1.00 96.94 220 LEU A C 1
ATOM 1815 O O . LEU A 1 220 ? -10.125 -0.900 0.002 1.00 96.94 220 LEU A O 1
ATOM 1819 N N . GLN A 1 221 ? -10.067 0.041 2.039 1.00 97.19 221 GLN A N 1
ATOM 1820 C CA . GLN A 1 221 ? -10.378 -1.176 2.779 1.00 97.19 221 GLN A CA 1
ATOM 1821 C C . GLN A 1 221 ? -11.507 -0.933 3.776 1.00 97.19 221 GLN A C 1
ATOM 1823 O O . GLN A 1 221 ? -11.563 0.091 4.454 1.00 97.19 221 GLN A O 1
ATOM 1828 N N . LEU A 1 222 ? -12.384 -1.923 3.896 1.00 98.25 222 LEU A N 1
ATOM 1829 C CA . LEU A 1 222 ? -13.402 -2.003 4.931 1.00 98.25 222 LEU A CA 1
ATOM 1830 C C . LEU A 1 222 ? -13.091 -3.173 5.858 1.00 98.25 222 LEU A C 1
ATOM 1832 O O . LEU A 1 222 ? -12.708 -4.254 5.413 1.00 98.25 222 LEU A O 1
ATOM 1836 N N . GLU A 1 223 ? -13.279 -2.963 7.152 1.00 98.00 223 GLU A N 1
ATOM 1837 C CA . GLU A 1 223 ? -12.972 -3.935 8.190 1.00 98.00 223 GLU A CA 1
ATOM 1838 C C . GLU A 1 223 ? -14.095 -3.974 9.231 1.00 98.00 223 GLU A C 1
ATOM 1840 O O . GLU A 1 223 ? -14.433 -2.966 9.846 1.00 98.00 223 GLU A O 1
ATOM 1845 N N . ALA A 1 224 ? -14.662 -5.155 9.461 1.00 97.94 224 ALA A N 1
ATOM 1846 C CA . ALA A 1 224 ? -15.567 -5.408 10.572 1.00 97.94 224 ALA A CA 1
ATOM 1847 C C . ALA A 1 224 ? -14.776 -6.005 11.734 1.00 97.94 224 ALA A C 1
ATOM 1849 O O . ALA A 1 224 ? -14.068 -7.001 11.563 1.00 97.94 224 ALA A O 1
ATOM 1850 N N . ARG A 1 225 ? -14.909 -5.421 12.926 1.00 96.88 225 ARG A N 1
ATOM 1851 C CA . ARG A 1 225 ? -14.175 -5.845 14.122 1.00 96.88 225 ARG A CA 1
ATOM 1852 C C . ARG A 1 225 ? -15.125 -6.319 15.206 1.00 96.88 225 ARG A C 1
ATOM 1854 O O . ARG A 1 225 ? -16.157 -5.701 15.465 1.00 96.88 225 ARG A O 1
ATOM 1861 N N . TYR A 1 226 ? -14.725 -7.393 15.871 1.00 96.00 226 TYR A N 1
ATOM 1862 C CA . TYR A 1 226 ? -15.402 -7.997 17.002 1.00 96.00 226 TYR A CA 1
ATOM 1863 C C . TYR A 1 226 ? -14.483 -8.048 18.226 1.00 96.00 226 TYR A C 1
ATOM 1865 O O . TYR A 1 226 ? -13.500 -8.788 18.264 1.00 96.00 226 TYR A O 1
ATOM 1873 N N . TYR A 1 227 ? -14.827 -7.295 19.264 1.00 95.62 227 TYR A N 1
ATOM 1874 C CA . TYR A 1 227 ? -14.115 -7.258 20.535 1.00 95.62 227 TYR A CA 1
ATOM 1875 C C . TYR A 1 227 ? -14.524 -8.438 21.418 1.00 95.62 227 TYR A C 1
ATOM 1877 O O . TYR A 1 227 ? -15.697 -8.633 21.755 1.00 95.62 227 TYR A O 1
ATOM 1885 N N . LEU A 1 228 ? -13.529 -9.211 21.859 1.00 94.38 228 LEU A N 1
ATOM 1886 C CA . LEU A 1 228 ? -13.754 -10.444 22.624 1.00 94.38 228 LEU A CA 1
ATOM 1887 C C . LEU A 1 228 ? -14.395 -10.171 23.991 1.00 94.38 228 LEU A C 1
ATOM 1889 O O . LEU A 1 228 ? -15.188 -10.969 24.497 1.00 94.38 228 LEU A O 1
ATOM 1893 N N . LYS A 1 229 ? -14.073 -9.019 24.588 1.00 88.38 229 LYS A N 1
ATOM 1894 C CA . LYS A 1 229 ? -14.658 -8.555 25.846 1.00 88.38 229 LYS A CA 1
ATOM 1895 C C . LYS A 1 229 ? -15.454 -7.282 25.610 1.00 88.38 229 LYS A C 1
ATOM 1897 O O . LYS A 1 229 ? -14.927 -6.307 25.090 1.00 88.38 229 LYS A O 1
ATOM 1902 N N . LYS A 1 230 ? -16.694 -7.274 26.104 1.00 82.94 230 LYS A N 1
ATOM 1903 C CA . LYS A 1 230 ? -17.532 -6.076 26.153 1.00 82.94 230 LYS A CA 1
ATOM 1904 C C . LYS A 1 230 ? -16.855 -5.016 27.019 1.00 82.94 230 LYS A C 1
ATOM 1906 O O . LYS A 1 230 ? -16.740 -5.178 28.235 1.00 82.94 230 LYS A O 1
ATOM 1911 N N . HIS A 1 231 ? -16.435 -3.925 26.392 1.00 80.12 231 HIS A N 1
ATOM 1912 C CA . HIS A 1 231 ? -15.838 -2.786 27.074 1.00 80.12 231 HIS A CA 1
ATOM 1913 C C . HIS A 1 231 ? -16.352 -1.492 26.445 1.00 80.12 231 HIS A C 1
ATOM 1915 O O . HIS A 1 231 ? -16.326 -1.343 25.230 1.00 80.12 231 HIS A O 1
ATOM 1921 N N . SER A 1 232 ? -16.798 -0.529 27.257 1.00 76.25 232 SER A N 1
ATOM 1922 C CA . SER A 1 232 ? -17.430 0.703 26.749 1.00 76.25 232 SER A CA 1
ATOM 1923 C C . SER A 1 232 ? -16.496 1.590 25.923 1.00 76.25 232 SER A C 1
ATOM 1925 O O . SER A 1 232 ? -16.968 2.480 25.232 1.00 76.25 232 SER A O 1
ATOM 1927 N N . GLN A 1 233 ? -15.184 1.366 26.016 1.00 82.69 233 GLN A N 1
ATOM 1928 C CA . GLN A 1 233 ? -14.157 2.093 25.267 1.00 82.69 233 GLN A CA 1
ATOM 1929 C C . GLN A 1 233 ? -13.581 1.285 24.094 1.00 82.69 233 GLN A C 1
ATOM 1931 O O . GLN A 1 233 ? -12.612 1.747 23.506 1.00 82.69 233 GLN A O 1
ATOM 1936 N N . PHE A 1 234 ? -14.113 0.095 23.775 1.00 87.88 234 PHE A N 1
ATOM 1937 C CA . PHE A 1 234 ? -13.618 -0.732 22.661 1.00 87.88 234 PHE A CA 1
ATOM 1938 C C . PHE A 1 234 ? -12.097 -0.962 22.743 1.00 87.88 234 PHE A C 1
ATOM 1940 O O . PHE A 1 234 ? -11.322 -0.568 21.875 1.00 87.88 234 PHE A O 1
ATOM 1947 N N . THR A 1 235 ? -11.656 -1.531 23.868 1.00 89.69 235 THR A N 1
ATOM 1948 C CA . THR A 1 235 ? -10.239 -1.794 24.158 1.00 89.69 235 THR A CA 1
ATOM 1949 C C . THR A 1 235 ? -9.968 -3.291 24.275 1.00 89.69 235 THR A C 1
ATOM 1951 O O . THR A 1 235 ? -10.897 -4.091 24.408 1.00 89.69 235 THR A O 1
ATOM 1954 N N . ARG A 1 236 ? -8.681 -3.660 24.327 1.00 93.19 236 ARG A N 1
ATOM 1955 C CA . ARG A 1 236 ? -8.166 -5.035 24.398 1.00 93.19 236 ARG A CA 1
ATOM 1956 C C . ARG A 1 236 ? -8.311 -5.779 23.068 1.00 93.19 236 ARG A C 1
ATOM 1958 O O . ARG A 1 236 ? -8.187 -5.173 22.011 1.00 93.19 236 ARG A O 1
ATOM 1965 N N . HIS A 1 237 ? -8.479 -7.095 23.149 1.00 97.19 237 HIS A N 1
ATOM 1966 C CA . HIS A 1 237 ? -8.456 -8.024 22.031 1.00 97.19 237 HIS A CA 1
ATOM 1967 C C . HIS A 1 237 ? -9.682 -7.876 21.134 1.00 97.19 237 HIS A C 1
ATOM 1969 O O . HIS A 1 237 ? -10.818 -7.910 21.625 1.00 97.19 237 HIS A O 1
ATOM 1975 N N . TYR A 1 238 ? -9.439 -7.834 19.831 1.00 97.12 238 TYR A N 1
ATOM 1976 C CA . TYR A 1 238 ? -10.465 -7.975 18.814 1.00 97.12 238 TYR A CA 1
ATOM 1977 C C . TYR A 1 238 ? -10.026 -8.970 17.736 1.00 97.12 238 TYR A C 1
ATOM 1979 O O . TYR A 1 238 ? -8.834 -9.180 17.503 1.00 97.12 238 TYR A O 1
ATOM 1987 N N . LEU A 1 239 ? -11.014 -9.582 17.095 1.00 98.19 239 LEU A N 1
ATOM 1988 C CA . LEU A 1 239 ? -10.874 -10.286 15.826 1.00 98.19 239 LEU A CA 1
ATOM 1989 C C . LEU A 1 239 ? -11.511 -9.435 14.742 1.00 98.19 239 LEU A C 1
ATOM 1991 O O . LEU A 1 239 ? -12.465 -8.709 15.020 1.00 98.19 239 LEU A O 1
ATOM 1995 N N . SER A 1 240 ? -11.020 -9.525 13.519 1.00 98.00 240 SER A N 1
ATOM 1996 C CA . SER A 1 240 ? -11.599 -8.783 12.413 1.00 98.00 240 SER A CA 1
ATOM 1997 C C . SER A 1 240 ? -11.649 -9.581 11.129 1.00 98.00 240 SER A C 1
ATOM 1999 O O . SER A 1 240 ? -10.916 -10.551 10.945 1.00 98.00 240 SER A O 1
ATOM 2001 N N . ALA A 1 241 ? -12.554 -9.164 10.257 1.00 98.56 241 ALA A N 1
ATOM 2002 C CA . ALA A 1 241 ? -12.614 -9.580 8.871 1.00 98.56 241 ALA A CA 1
ATOM 2003 C C . ALA A 1 241 ? -12.575 -8.319 8.017 1.00 98.56 241 ALA A C 1
ATOM 2005 O O . ALA A 1 241 ? -13.267 -7.344 8.321 1.00 98.56 241 ALA A O 1
ATOM 2006 N N . TYR A 1 242 ? -11.759 -8.326 6.974 1.00 98.31 242 TYR A N 1
ATOM 2007 C CA . TYR A 1 242 ? -11.582 -7.165 6.116 1.00 98.31 242 TYR A CA 1
ATOM 2008 C C . TYR A 1 242 ? -11.626 -7.564 4.649 1.00 98.31 242 TYR A C 1
ATOM 2010 O O . TYR A 1 242 ? -11.329 -8.705 4.289 1.00 98.31 242 TYR A O 1
ATOM 2018 N N . SER A 1 243 ? -11.978 -6.596 3.814 1.00 98.31 243 SER A N 1
ATOM 2019 C CA . SER A 1 243 ? -11.847 -6.669 2.367 1.00 98.31 243 SER A CA 1
ATOM 2020 C C . SER A 1 243 ? -11.554 -5.288 1.810 1.00 98.31 243 SER A C 1
ATOM 2022 O O . SER A 1 243 ? -12.054 -4.291 2.333 1.00 98.31 243 SER A O 1
ATOM 2024 N N . GLY A 1 244 ? -10.802 -5.219 0.728 1.00 97.19 244 GLY A N 1
ATOM 2025 C CA . GLY A 1 244 ? -10.484 -3.967 0.073 1.00 97.19 244 GLY A CA 1
ATOM 2026 C C . GLY A 1 244 ? -10.067 -4.160 -1.368 1.00 97.19 244 GLY A C 1
ATOM 2027 O O . GLY A 1 244 ? -9.995 -5.277 -1.889 1.00 97.19 244 GLY A O 1
ATOM 2028 N N . ALA A 1 245 ? -9.809 -3.030 -2.002 1.00 96.69 245 ALA A N 1
ATOM 2029 C CA . ALA A 1 245 ? -9.286 -2.961 -3.345 1.00 96.69 245 ALA A CA 1
ATOM 2030 C C . ALA A 1 245 ? -8.306 -1.799 -3.446 1.00 96.69 245 ALA A C 1
ATOM 2032 O O . ALA A 1 245 ? -8.431 -0.797 -2.736 1.00 96.69 245 ALA A O 1
ATOM 2033 N N . ASN A 1 246 ? -7.347 -1.932 -4.347 1.00 96.31 246 ASN A N 1
ATOM 2034 C CA . ASN A 1 246 ? -6.340 -0.917 -4.567 1.00 96.31 246 ASN A CA 1
ATOM 2035 C C . ASN A 1 246 ? -6.017 -0.748 -6.044 1.00 96.31 246 ASN A C 1
ATOM 2037 O O . ASN A 1 246 ? -6.008 -1.712 -6.800 1.00 96.31 246 ASN A O 1
ATOM 2041 N N . LEU A 1 247 ? -5.692 0.477 -6.429 1.00 95.75 247 LEU A N 1
ATOM 2042 C CA . LEU A 1 247 ? -4.966 0.777 -7.654 1.00 95.75 247 LEU A CA 1
ATOM 2043 C C . LEU A 1 247 ? -3.511 1.026 -7.281 1.00 95.75 247 LEU A C 1
ATOM 2045 O O . LEU A 1 247 ? -3.225 1.559 -6.206 1.00 95.75 247 LEU A O 1
ATOM 2049 N N . PHE A 1 248 ? -2.592 0.631 -8.148 1.00 94.25 248 PHE A N 1
ATOM 2050 C CA . PHE A 1 248 ? -1.179 0.881 -7.924 1.00 94.25 248 PHE A CA 1
ATOM 2051 C C . PHE A 1 248 ? -0.442 1.153 -9.227 1.00 94.25 248 PHE A C 1
ATOM 2053 O O . PHE A 1 248 ? -0.758 0.579 -10.270 1.00 94.25 248 PHE A O 1
ATOM 2060 N N . ASP A 1 249 ? 0.570 2.000 -9.124 1.00 92.31 249 ASP A N 1
ATOM 2061 C CA . ASP A 1 249 ? 1.586 2.246 -10.131 1.00 92.31 249 ASP A CA 1
ATOM 2062 C C . ASP A 1 249 ? 2.947 2.299 -9.430 1.00 92.31 249 ASP A C 1
ATOM 2064 O O . ASP A 1 249 ? 3.192 3.134 -8.551 1.00 92.31 249 ASP A O 1
ATOM 2068 N N . LEU A 1 250 ? 3.795 1.325 -9.749 1.00 90.88 250 LEU A N 1
ATOM 2069 C CA . LEU A 1 250 ? 5.059 1.078 -9.075 1.00 90.88 250 LEU A CA 1
ATOM 2070 C C . LEU A 1 250 ? 6.177 1.014 -10.110 1.00 90.88 250 LEU A C 1
ATOM 2072 O O . LEU A 1 250 ? 6.227 0.088 -10.918 1.00 90.88 250 LEU A O 1
ATOM 2076 N N . CYS A 1 251 ? 7.122 1.942 -10.024 1.00 87.50 251 CYS A N 1
ATOM 2077 C CA . CYS A 1 251 ? 8.365 1.891 -10.777 1.00 87.50 251 CYS A CA 1
ATOM 2078 C C . CYS A 1 251 ? 9.534 2.235 -9.862 1.00 87.50 251 CYS A C 1
ATOM 2080 O O . CYS A 1 251 ? 9.576 3.301 -9.247 1.00 87.50 251 CYS A O 1
ATOM 2082 N N . PHE A 1 252 ? 10.492 1.320 -9.769 1.00 79.50 252 PHE A N 1
ATOM 2083 C CA . PHE A 1 252 ? 11.689 1.493 -8.948 1.00 79.50 252 PHE A CA 1
ATOM 2084 C C . PHE A 1 252 ? 12.975 1.206 -9.730 1.00 79.50 252 PHE A C 1
ATOM 2086 O O . PHE A 1 252 ? 14.049 1.192 -9.127 1.00 79.50 252 PHE A O 1
ATOM 2093 N N . ASP A 1 253 ? 12.897 0.963 -11.043 1.00 69.38 253 ASP A N 1
ATOM 2094 C CA . ASP A 1 253 ? 14.069 0.745 -11.892 1.00 69.38 253 ASP A CA 1
ATOM 2095 C C . ASP A 1 253 ? 14.424 2.020 -12.671 1.00 69.38 253 ASP A C 1
ATOM 2097 O O . ASP A 1 253 ? 13.571 2.639 -13.297 1.00 69.38 253 ASP A O 1
ATOM 2101 N N . ASP A 1 254 ? 15.696 2.415 -12.605 1.00 63.06 254 ASP A N 1
ATOM 2102 C CA . ASP A 1 254 ? 16.230 3.645 -13.208 1.00 63.06 254 ASP A CA 1
ATOM 2103 C C . ASP A 1 254 ? 16.800 3.416 -14.610 1.00 63.06 254 ASP A C 1
ATOM 2105 O O . ASP A 1 254 ? 17.025 4.379 -15.339 1.00 63.06 254 ASP A O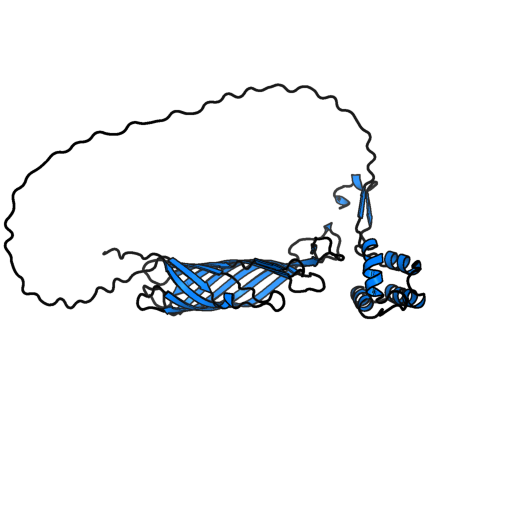 1
ATOM 2109 N N . LYS A 1 255 ? 17.060 2.162 -15.000 1.00 59.62 255 LYS A N 1
ATOM 2110 C CA . LYS A 1 255 ? 17.766 1.876 -16.255 1.00 59.62 255 LYS A CA 1
ATOM 2111 C C . LYS A 1 255 ? 16.862 1.900 -17.478 1.00 59.62 255 LYS A C 1
ATOM 2113 O O . LYS A 1 255 ? 17.343 2.259 -18.545 1.00 59.62 255 LYS A O 1
ATOM 2118 N N . GLU A 1 256 ? 15.602 1.502 -17.320 1.00 61.84 256 GLU A N 1
ATOM 2119 C CA . GLU A 1 256 ? 14.659 1.305 -18.437 1.00 61.84 256 GLU A CA 1
ATOM 2120 C C . GLU A 1 256 ? 13.272 1.926 -18.149 1.00 61.84 256 GLU A C 1
ATOM 2122 O O . GLU A 1 256 ? 12.377 1.900 -18.991 1.00 61.84 256 GLU A O 1
ATOM 2127 N N . GLY A 1 257 ? 13.075 2.522 -16.960 1.00 68.75 257 GLY A N 1
ATOM 2128 C CA . GLY A 1 257 ? 11.780 3.078 -16.548 1.00 68.75 257 GLY A CA 1
ATOM 2129 C C . GLY A 1 257 ? 10.660 2.034 -16.525 1.00 68.75 257 GLY A C 1
ATOM 2130 O O . GLY A 1 257 ? 9.496 2.371 -16.749 1.00 68.75 257 GLY A O 1
ATOM 2131 N N . SER A 1 258 ? 11.032 0.770 -16.304 1.00 81.75 258 SER A N 1
ATOM 2132 C CA . SER A 1 258 ? 10.132 -0.374 -16.308 1.00 81.75 258 SER A CA 1
ATOM 2133 C C . SER A 1 258 ? 9.350 -0.463 -15.005 1.00 81.75 258 SER A C 1
ATOM 2135 O O . SER A 1 258 ? 9.916 -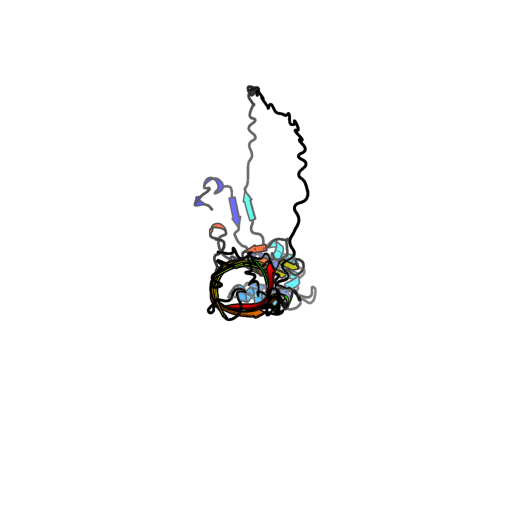0.710 -13.934 1.00 81.75 258 SER A O 1
ATOM 2137 N N . GLY A 1 259 ? 8.036 -0.306 -15.097 1.00 88.12 259 GLY A N 1
ATOM 2138 C CA . GLY A 1 259 ? 7.137 -0.335 -13.955 1.00 88.12 259 GLY A CA 1
ATOM 2139 C C . GLY A 1 259 ? 5.995 -1.326 -14.116 1.00 88.12 259 GLY A C 1
ATOM 2140 O O . GLY A 1 259 ? 5.838 -2.015 -15.130 1.00 88.12 259 GLY A O 1
ATOM 2141 N N . VAL A 1 260 ? 5.192 -1.418 -13.062 1.00 90.62 260 VAL A N 1
ATOM 2142 C CA . VAL A 1 260 ? 3.957 -2.191 -13.036 1.00 90.62 260 VAL A CA 1
ATOM 2143 C C . VAL A 1 260 ? 2.807 -1.298 -12.625 1.00 90.62 260 VAL A C 1
ATOM 2145 O O . VAL A 1 260 ? 2.859 -0.628 -11.598 1.00 90.62 260 VAL A O 1
ATOM 2148 N N . GLN A 1 261 ? 1.739 -1.348 -13.407 1.00 92.44 261 GLN A N 1
ATOM 2149 C CA . GLN A 1 261 ? 0.499 -0.664 -13.089 1.00 92.44 261 GLN A CA 1
ATOM 2150 C C . GLN A 1 261 ? -0.627 -1.680 -13.041 1.00 92.44 261 GLN A C 1
ATOM 2152 O O . GLN A 1 261 ? -0.739 -2.544 -13.912 1.00 92.44 261 GLN A O 1
ATOM 2157 N N . GLY A 1 262 ? -1.478 -1.586 -12.031 1.00 93.81 262 GLY A N 1
ATOM 2158 C CA . GLY A 1 262 ? -2.498 -2.589 -11.825 1.00 93.81 262 GLY A CA 1
ATOM 2159 C C . GLY A 1 262 ? -3.568 -2.196 -10.836 1.00 93.81 262 GLY A C 1
ATOM 2160 O O . GLY A 1 262 ? -3.622 -1.087 -10.306 1.00 93.81 262 GLY A O 1
ATOM 2161 N N . GLU A 1 263 ? -4.426 -3.173 -10.609 1.00 96.50 263 GLU 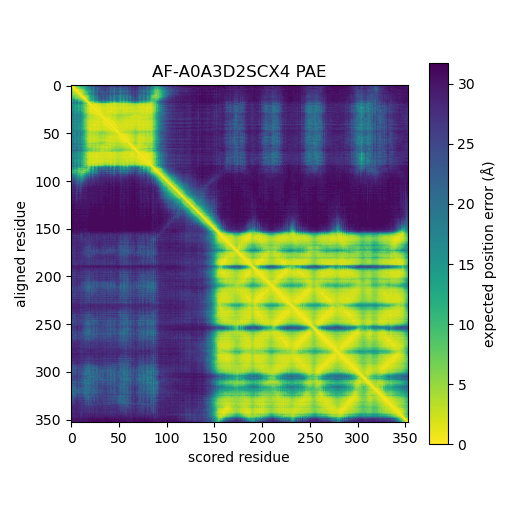A N 1
ATOM 2162 C CA . GLU A 1 263 ? -5.466 -3.141 -9.604 1.00 96.50 263 GLU A CA 1
ATOM 2163 C C . GLU A 1 263 ? -5.466 -4.454 -8.829 1.00 96.50 263 GLU A C 1
ATOM 2165 O O . GLU A 1 263 ? -5.144 -5.521 -9.359 1.00 96.50 263 GLU A O 1
ATOM 2170 N N . GLY A 1 264 ? -5.791 -4.368 -7.550 1.00 96.19 264 GLY A N 1
ATOM 2171 C CA . GLY A 1 264 ? -5.811 -5.480 -6.625 1.00 96.19 264 GLY A CA 1
ATOM 2172 C C . GLY A 1 264 ? -7.106 -5.525 -5.843 1.00 96.19 264 GLY A C 1
ATOM 2173 O O . GLY A 1 264 ? -7.744 -4.505 -5.592 1.00 96.19 264 GLY A O 1
ATOM 2174 N N . VAL A 1 265 ? -7.484 -6.733 -5.447 1.00 97.44 265 VAL A N 1
ATOM 2175 C CA . VAL A 1 265 ? -8.518 -6.988 -4.449 1.00 97.44 265 VAL A CA 1
ATOM 2176 C C . VAL A 1 265 ? -7.947 -7.891 -3.374 1.00 97.44 265 VAL A C 1
ATOM 2178 O O . VAL A 1 265 ? -7.159 -8.805 -3.645 1.00 97.44 265 VAL A O 1
ATOM 2181 N N . HIS A 1 266 ? -8.360 -7.650 -2.141 1.00 96.88 266 HIS A N 1
ATOM 2182 C CA . HIS A 1 266 ? -7.898 -8.411 -0.995 1.00 96.88 266 HIS A CA 1
ATOM 2183 C C . HIS A 1 266 ? -9.005 -8.631 0.009 1.00 96.88 266 HIS A C 1
ATOM 2185 O O . HIS A 1 266 ? -9.931 -7.832 0.124 1.00 96.88 266 HIS A O 1
ATOM 2191 N N . ALA A 1 267 ? -8.911 -9.741 0.727 1.00 98.31 267 ALA A N 1
ATOM 2192 C CA . ALA A 1 267 ? -9.708 -9.965 1.917 1.00 98.31 267 ALA A CA 1
ATOM 2193 C C . ALA A 1 267 ? -9.011 -10.951 2.847 1.00 98.31 267 ALA A C 1
ATOM 2195 O O . ALA A 1 267 ? -8.142 -11.730 2.443 1.00 98.31 267 ALA A O 1
ATOM 2196 N N . GLY A 1 268 ? -9.395 -10.922 4.114 1.00 98.25 268 GLY A N 1
ATOM 2197 C CA . GLY A 1 268 ? -8.772 -11.764 5.115 1.00 98.25 268 GLY A CA 1
ATOM 2198 C C . GLY A 1 268 ? -9.319 -11.536 6.506 1.00 98.25 268 GLY A C 1
ATOM 2199 O O . GLY A 1 268 ? -10.374 -10.930 6.704 1.00 98.25 268 GLY A O 1
ATOM 2200 N N . LEU A 1 269 ? -8.565 -12.047 7.470 1.00 98.56 269 LEU A N 1
ATOM 2201 C CA . LEU A 1 269 ? -8.864 -11.946 8.885 1.00 98.56 269 LEU A CA 1
ATOM 2202 C C . LEU A 1 269 ? -7.731 -11.224 9.611 1.00 98.56 269 LEU A C 1
ATOM 2204 O O . LEU A 1 269 ? -6.570 -11.261 9.198 1.00 98.56 269 LEU A O 1
ATOM 2208 N N . GLY A 1 270 ? -8.079 -10.578 10.712 1.00 97.94 270 GLY A N 1
ATOM 2209 C CA . GLY A 1 270 ? -7.146 -9.863 11.562 1.00 97.94 270 GLY A CA 1
ATOM 2210 C C . GLY A 1 270 ? -7.338 -10.186 13.033 1.00 97.94 270 GLY A C 1
ATOM 2211 O O . GLY A 1 270 ? -8.396 -10.632 13.484 1.00 97.94 270 GLY A O 1
ATOM 2212 N N . TYR A 1 271 ? -6.281 -9.938 13.788 1.00 98.44 271 TYR A N 1
ATOM 2213 C CA . TYR A 1 271 ? -6.307 -9.906 15.237 1.00 98.44 271 TYR A CA 1
ATOM 2214 C C . TYR A 1 271 ? -5.547 -8.674 15.704 1.00 98.44 271 TYR A C 1
ATOM 2216 O O . TYR A 1 271 ? -4.461 -8.373 15.201 1.00 98.44 271 TYR A O 1
ATOM 2224 N N . GLY A 1 272 ? -6.091 -7.992 16.704 1.00 97.62 272 GLY A N 1
ATOM 2225 C CA . GLY A 1 272 ? -5.419 -6.848 17.289 1.00 97.62 272 GLY A CA 1
ATOM 2226 C C . GLY A 1 272 ? -5.715 -6.650 18.762 1.00 97.62 272 GLY A C 1
ATOM 2227 O O . GLY A 1 272 ? -6.584 -7.290 19.362 1.00 97.62 272 GLY A O 1
ATOM 2228 N N . TYR A 1 273 ? -4.935 -5.755 19.355 1.00 97.19 273 TYR A N 1
ATOM 2229 C CA . TYR A 1 273 ? -5.008 -5.396 20.757 1.00 97.19 273 TYR A CA 1
ATOM 2230 C C . TYR A 1 273 ? -4.919 -3.883 20.936 1.00 97.19 273 TYR A C 1
ATOM 2232 O O . TYR A 1 273 ? -3.961 -3.250 20.499 1.00 97.19 273 TYR A O 1
ATOM 2240 N N . VAL A 1 274 ? -5.912 -3.316 21.622 1.00 96.06 274 VAL A N 1
ATOM 2241 C CA . VAL A 1 274 ? -6.042 -1.870 21.838 1.00 96.06 274 VAL A CA 1
ATOM 2242 C C . VAL A 1 274 ? -5.728 -1.500 23.293 1.00 96.06 274 VAL A C 1
ATOM 2244 O O . VAL A 1 274 ? -6.396 -1.950 24.230 1.00 96.06 274 VAL A O 1
ATOM 2247 N N . LEU A 1 275 ? -4.738 -0.631 23.473 1.00 94.50 275 LEU A N 1
ATOM 2248 C CA . LEU A 1 275 ? -4.243 -0.077 24.732 1.00 94.50 275 LEU A CA 1
ATOM 2249 C C . LEU A 1 275 ? -4.731 1.372 24.910 1.00 94.50 275 LEU A C 1
ATOM 2251 O O . LEU A 1 275 ? -4.452 2.209 24.054 1.00 94.50 275 LEU A O 1
ATOM 2255 N N . PRO A 1 276 ? -5.404 1.729 26.017 1.00 92.06 276 PRO A N 1
ATOM 2256 C CA . PRO A 1 276 ? -5.685 3.130 26.320 1.00 92.06 276 PRO A CA 1
ATOM 2257 C C . PRO A 1 276 ? -4.394 3.855 26.734 1.00 92.06 276 PRO A C 1
ATOM 2259 O O . PRO A 1 276 ? -3.697 3.414 27.646 1.00 92.06 276 PRO A O 1
ATOM 2262 N N . LEU A 1 277 ? -4.095 4.988 26.098 1.00 90.81 277 LEU A N 1
ATOM 2263 C CA . LEU A 1 277 ? -2.915 5.812 26.398 1.00 90.81 277 LEU A CA 1
ATOM 2264 C C . LEU A 1 277 ? -3.171 6.850 27.496 1.00 90.81 277 LEU A C 1
ATOM 2266 O O . LEU A 1 277 ? -2.234 7.388 28.079 1.00 90.81 277 LEU A O 1
ATOM 2270 N N . ASN A 1 278 ? -4.434 7.157 27.797 1.00 86.38 278 ASN A N 1
ATOM 2271 C CA . ASN A 1 278 ? -4.793 8.103 28.847 1.00 86.38 278 ASN A CA 1
ATOM 2272 C C . ASN A 1 278 ? -5.934 7.587 29.732 1.00 86.38 278 ASN A C 1
ATOM 2274 O O . ASN A 1 278 ? -6.726 6.732 29.342 1.00 86.38 278 ASN A O 1
ATOM 2278 N N . LYS A 1 279 ? -6.069 8.173 30.930 1.00 81.69 279 LYS A N 1
ATOM 2279 C CA . LYS A 1 279 ? -7.119 7.805 31.900 1.00 81.69 279 LYS A CA 1
ATOM 2280 C C . LYS A 1 279 ? -8.542 7.980 31.349 1.00 81.69 279 LYS A C 1
ATOM 2282 O O . LYS A 1 279 ? -9.448 7.268 31.765 1.00 81.69 279 LYS A O 1
ATOM 2287 N N . LYS A 1 280 ? -8.744 8.937 30.433 1.00 80.06 280 LYS A N 1
ATOM 2288 C CA . LYS A 1 280 ? -10.051 9.209 29.807 1.00 80.06 280 LYS A CA 1
ATOM 2289 C C . LYS A 1 280 ? -10.429 8.163 28.742 1.00 80.06 280 LYS A C 1
ATOM 2291 O O . LYS A 1 280 ? -11.614 7.992 28.481 1.00 80.06 280 LYS A O 1
ATOM 2296 N N . GLY A 1 281 ? -9.450 7.444 28.187 1.00 80.81 281 GLY A N 1
ATOM 2297 C CA . GLY A 1 281 ? -9.626 6.426 27.146 1.00 80.81 281 GLY A CA 1
ATOM 2298 C C . GLY A 1 281 ? -9.783 6.973 25.725 1.00 80.81 281 GLY A C 1
ATOM 2299 O O . GLY A 1 281 ? -10.034 6.189 24.820 1.00 80.81 281 GLY A O 1
ATOM 2300 N N . ASN A 1 282 ? -9.640 8.288 25.525 1.00 86.38 282 ASN A N 1
ATOM 2301 C CA . ASN A 1 282 ? -9.832 8.934 24.224 1.00 86.38 282 ASN A CA 1
ATOM 2302 C C . ASN A 1 282 ? -8.657 8.693 23.273 1.00 86.38 282 ASN A C 1
ATOM 2304 O O . ASN A 1 282 ? -8.859 8.677 22.069 1.00 86.38 282 ASN A O 1
ATOM 2308 N N . TRP A 1 283 ? -7.443 8.566 23.814 1.00 90.62 283 TRP A N 1
ATOM 2309 C CA . TRP A 1 283 ? -6.244 8.232 23.047 1.00 90.62 283 TRP A CA 1
ATOM 2310 C C . TRP A 1 283 ? -5.959 6.750 23.220 1.00 90.62 283 TRP A C 1
ATOM 2312 O O . TRP A 1 283 ? -5.921 6.269 24.360 1.00 90.62 283 TRP A O 1
ATOM 2322 N N .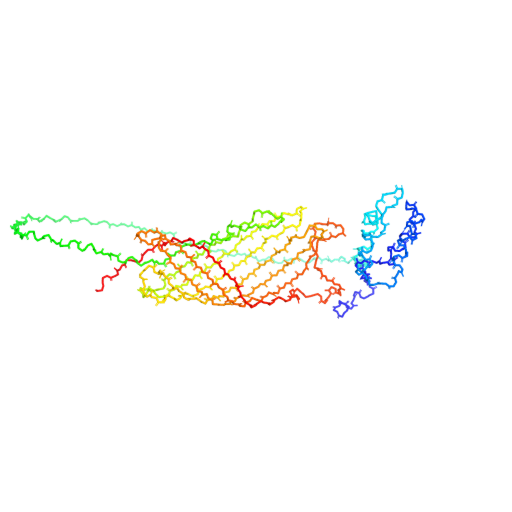 LYS A 1 284 ? -5.735 6.035 22.118 1.00 94.25 284 LYS A N 1
ATOM 2323 C CA . LYS A 1 284 ? -5.425 4.605 22.162 1.00 94.25 284 LYS A CA 1
ATOM 2324 C C . LYS A 1 284 ? -4.298 4.264 21.200 1.00 94.25 284 LYS A C 1
ATOM 2326 O O . LYS A 1 284 ? -4.180 4.862 20.133 1.00 94.25 284 LYS A O 1
ATOM 2331 N N . LEU A 1 285 ? -3.506 3.283 21.605 1.00 94.75 285 LEU A N 1
ATOM 2332 C CA . LEU A 1 285 ? -2.504 2.619 20.790 1.00 94.75 285 LEU A CA 1
ATOM 2333 C C . LEU A 1 285 ? -3.031 1.237 20.431 1.00 94.75 285 LEU A C 1
ATOM 2335 O O . LEU A 1 285 ? -3.519 0.513 21.296 1.00 94.75 285 LEU A O 1
ATOM 2339 N N . GLU A 1 286 ? -2.922 0.859 19.175 1.00 96.25 286 GLU A N 1
ATOM 2340 C CA . GLU A 1 286 ? -3.387 -0.419 18.670 1.00 96.25 286 GLU A CA 1
ATOM 2341 C C . GLU A 1 286 ? -2.237 -1.155 17.992 1.00 96.25 286 GLU A C 1
ATOM 2343 O O . GLU A 1 286 ? -1.477 -0.570 17.226 1.00 96.25 286 GLU A O 1
ATOM 2348 N N . LEU A 1 287 ? -2.115 -2.443 18.298 1.00 96.44 287 LEU A N 1
ATOM 2349 C CA . LEU A 1 287 ? -1.211 -3.364 17.621 1.00 96.44 287 LEU A CA 1
ATOM 2350 C C . LEU A 1 287 ? -2.061 -4.397 16.898 1.00 96.44 287 LEU A C 1
ATOM 2352 O O . LEU A 1 287 ? -2.940 -4.992 17.528 1.00 96.44 287 LEU A O 1
ATOM 2356 N N . PHE A 1 288 ? -1.804 -4.632 15.617 1.00 96.25 288 PHE A N 1
ATOM 2357 C CA . PHE A 1 288 ? -2.563 -5.619 14.854 1.00 96.25 288 PHE A CA 1
ATOM 2358 C C . PHE A 1 288 ? -1.702 -6.393 13.862 1.00 96.25 288 PHE A C 1
ATOM 2360 O O . PHE A 1 288 ? -0.657 -5.924 13.407 1.00 96.25 288 PHE A O 1
ATOM 2367 N N . LEU A 1 289 ? -2.197 -7.576 13.508 1.00 96.38 289 LEU A N 1
ATOM 2368 C CA . LEU A 1 289 ? -1.696 -8.411 12.426 1.00 96.38 289 LEU A CA 1
ATOM 2369 C C . LEU A 1 289 ? -2.885 -8.917 11.601 1.00 96.38 289 LEU A C 1
ATOM 2371 O O . LEU A 1 289 ? -3.900 -9.342 12.157 1.00 96.38 289 LEU A O 1
ATOM 2375 N N . LYS A 1 290 ? -2.746 -8.877 10.278 1.00 97.19 290 LYS A N 1
ATOM 2376 C CA . LYS A 1 290 ? -3.733 -9.308 9.286 1.00 97.19 290 LYS A CA 1
ATOM 2377 C C . LYS A 1 290 ? -3.112 -10.354 8.364 1.00 97.19 290 LYS A C 1
ATOM 2379 O O . LYS A 1 290 ? -1.945 -10.249 7.972 1.00 97.19 290 LYS A O 1
ATOM 2384 N N . GLY A 1 291 ? -3.903 -11.364 8.029 1.00 96.25 291 GLY A N 1
ATOM 2385 C CA . GLY A 1 291 ? -3.549 -12.396 7.066 1.00 96.25 291 GLY A CA 1
ATOM 2386 C C . GLY A 1 291 ? -4.731 -12.713 6.162 1.00 96.25 291 GLY A C 1
ATOM 2387 O O . GLY A 1 291 ? -5.881 -12.748 6.606 1.00 96.25 291 GLY A O 1
ATOM 2388 N N . GLY A 1 292 ? -4.458 -12.944 4.886 1.00 97.50 292 GLY A N 1
ATOM 2389 C CA . GLY A 1 292 ? -5.512 -13.110 3.898 1.00 97.50 292 GLY A CA 1
ATOM 2390 C C . GLY A 1 292 ? -4.994 -13.416 2.507 1.00 97.50 292 GLY A C 1
ATOM 2391 O O . GLY A 1 292 ? -3.829 -13.775 2.320 1.00 97.50 292 GLY A O 1
ATOM 2392 N N . PHE A 1 293 ? -5.888 -13.269 1.537 1.00 96.62 293 PHE A N 1
ATOM 2393 C CA . PHE A 1 293 ? -5.574 -13.399 0.126 1.00 96.62 293 PHE A CA 1
ATOM 2394 C C . PHE A 1 293 ? -5.506 -12.025 -0.541 1.00 96.62 293 PHE A C 1
ATOM 2396 O O . PHE A 1 293 ? -6.261 -11.112 -0.204 1.00 96.62 293 PHE A O 1
ATOM 2403 N N . TYR A 1 294 ? -4.623 -11.905 -1.525 1.00 97.19 294 TYR A N 1
ATOM 2404 C CA . TYR A 1 294 ? -4.512 -10.747 -2.403 1.00 97.19 294 TYR A CA 1
ATOM 2405 C C . TYR A 1 294 ? -4.413 -11.240 -3.844 1.00 97.19 294 TYR A C 1
ATOM 2407 O O . TYR A 1 294 ? -3.630 -12.143 -4.151 1.00 97.19 294 TYR A O 1
ATOM 2415 N N . ILE A 1 295 ? -5.232 -10.674 -4.724 1.00 95.69 295 ILE A N 1
ATOM 2416 C CA . ILE A 1 295 ? -5.219 -10.959 -6.156 1.00 95.69 295 ILE A CA 1
ATOM 2417 C C . ILE A 1 295 ? -5.073 -9.629 -6.870 1.00 95.69 295 ILE A C 1
ATOM 2419 O O . ILE A 1 295 ? -5.924 -8.762 -6.704 1.00 95.69 295 ILE A O 1
ATOM 2423 N N . ALA A 1 296 ? -4.037 -9.498 -7.691 1.00 96.38 296 ALA A N 1
ATOM 2424 C CA . ALA A 1 296 ? -3.861 -8.341 -8.551 1.00 96.38 296 ALA A CA 1
ATOM 2425 C C . ALA A 1 296 ? -3.834 -8.730 -10.018 1.00 96.38 296 ALA A C 1
ATOM 2427 O O . ALA A 1 296 ? -3.281 -9.769 -10.394 1.00 96.38 296 ALA A O 1
ATOM 2428 N N . TYR A 1 297 ? -4.401 -7.849 -10.826 1.00 95.44 297 TYR A N 1
ATOM 2429 C CA . TYR A 1 297 ? -4.234 -7.838 -12.262 1.00 95.44 297 TYR A CA 1
ATOM 2430 C C . TYR A 1 297 ? -3.414 -6.613 -12.625 1.00 95.44 297 TYR A C 1
ATOM 2432 O O . TYR A 1 297 ? -3.678 -5.515 -12.136 1.00 95.44 297 TYR A O 1
ATOM 2440 N N . TYR A 1 298 ? -2.391 -6.797 -13.443 1.00 93.00 298 TYR A N 1
ATOM 2441 C CA . TYR A 1 298 ? -1.451 -5.728 -13.737 1.00 93.00 298 TYR A CA 1
ATOM 2442 C C . TYR A 1 298 ? -0.882 -5.869 -15.136 1.00 93.00 298 TYR A C 1
ATOM 2444 O O . TYR A 1 298 ? -0.967 -6.925 -15.764 1.00 93.00 298 TYR A O 1
ATOM 2452 N N . ASP A 1 299 ? -0.286 -4.782 -15.591 1.00 89.44 299 ASP A N 1
ATOM 2453 C CA . ASP A 1 299 ? 0.497 -4.718 -16.805 1.00 89.44 299 ASP A CA 1
ATOM 2454 C C . ASP A 1 299 ? 1.881 -4.195 -16.464 1.00 89.44 299 ASP A C 1
ATOM 2456 O O . ASP A 1 299 ? 2.062 -3.397 -15.540 1.00 89.44 299 ASP A O 1
ATOM 2460 N N . LYS A 1 300 ? 2.858 -4.667 -17.225 1.00 88.50 300 LYS A N 1
ATOM 2461 C CA . LYS A 1 300 ? 4.198 -4.099 -17.224 1.00 88.50 300 LYS A CA 1
ATOM 2462 C C . LYS A 1 300 ? 4.250 -3.010 -18.280 1.00 88.50 300 LYS A C 1
ATOM 2464 O O . LYS A 1 300 ? 3.655 -3.164 -19.350 1.00 88.50 300 LYS A O 1
ATOM 2469 N N . TYR A 1 301 ? 4.969 -1.946 -17.990 1.00 83.88 301 TYR A N 1
ATOM 2470 C CA . TYR A 1 301 ? 5.245 -0.887 -18.945 1.00 83.88 301 TYR A CA 1
ATOM 2471 C C . TYR A 1 301 ? 6.722 -0.536 -18.895 1.00 83.88 301 TYR A C 1
ATOM 2473 O O . TYR A 1 301 ? 7.358 -0.753 -17.869 1.00 83.88 301 TYR A O 1
ATOM 2481 N N . ASP A 1 302 ? 7.224 0.043 -19.976 1.00 83.44 302 ASP A N 1
ATOM 2482 C CA . ASP A 1 302 ? 8.577 0.576 -20.079 1.00 83.44 302 ASP A CA 1
ATOM 2483 C C . ASP A 1 302 ? 8.521 2.030 -20.549 1.00 83.44 302 ASP A C 1
ATOM 2485 O O . ASP A 1 302 ? 7.584 2.453 -21.246 1.00 83.44 302 ASP A O 1
ATOM 2489 N N . ALA A 1 303 ? 9.529 2.812 -20.169 1.00 78.06 303 ALA A N 1
ATOM 2490 C CA . ALA A 1 303 ? 9.741 4.113 -20.778 1.00 78.06 303 ALA A CA 1
ATOM 2491 C C . ALA A 1 303 ? 10.143 3.907 -22.249 1.00 78.06 303 ALA A C 1
ATOM 2493 O O . ALA A 1 303 ? 10.903 2.997 -22.574 1.00 78.06 303 ALA A O 1
ATOM 2494 N N . GLY A 1 304 ? 9.629 4.739 -23.161 1.00 66.00 304 GLY A N 1
ATOM 2495 C CA . GLY A 1 304 ? 10.094 4.700 -24.549 1.00 66.00 304 GLY A CA 1
ATOM 2496 C C . GLY A 1 304 ? 11.613 4.886 -24.628 1.00 66.00 304 GLY A C 1
ATOM 2497 O O . GLY A 1 304 ? 12.174 5.682 -23.880 1.00 66.00 304 GLY A O 1
ATOM 2498 N N . GLU A 1 305 ? 12.275 4.184 -25.545 1.00 63.72 305 GLU A N 1
ATOM 2499 C CA . GLU A 1 305 ? 13.714 4.324 -25.773 1.00 63.72 305 GLU A CA 1
ATOM 2500 C C . GLU A 1 305 ? 14.006 4.796 -27.217 1.00 63.72 305 GLU A C 1
ATOM 2502 O O . GLU A 1 305 ? 13.885 3.991 -28.151 1.00 63.72 305 GLU A O 1
ATOM 2507 N N . PRO A 1 306 ? 14.442 6.054 -27.447 1.00 66.44 306 PRO A N 1
ATOM 2508 C CA . PRO A 1 306 ? 14.734 7.102 -26.460 1.00 66.44 306 PRO A CA 1
ATOM 2509 C C . PRO A 1 306 ? 13.467 7.660 -25.792 1.00 66.44 306 PRO A C 1
ATOM 2511 O O . PRO A 1 306 ? 12.374 7.557 -26.347 1.00 66.44 306 PRO A O 1
ATOM 2514 N N . PHE A 1 307 ? 13.607 8.280 -24.614 1.00 65.62 307 PHE A N 1
ATOM 2515 C CA . PHE A 1 307 ? 12.455 8.779 -23.859 1.00 65.62 307 PHE A CA 1
ATOM 2516 C C . PHE A 1 307 ? 11.729 9.900 -24.608 1.00 65.62 307 PHE A C 1
ATOM 2518 O O . PHE A 1 307 ? 12.219 11.022 -24.717 1.00 65.62 307 PHE A O 1
ATOM 2525 N N . THR A 1 308 ? 10.526 9.601 -25.103 1.00 65.12 308 THR A N 1
ATOM 2526 C CA . THR A 1 308 ? 9.668 10.552 -25.830 1.00 65.12 308 THR A CA 1
ATOM 2527 C C . THR A 1 308 ? 8.598 11.198 -24.942 1.00 65.12 308 THR A C 1
ATOM 2529 O O . THR A 1 308 ? 7.587 11.670 -25.459 1.00 65.12 308 THR A O 1
ATOM 2532 N N . GLY A 1 309 ? 8.734 11.137 -23.610 1.00 69.56 309 GLY A N 1
ATOM 2533 C CA . GLY A 1 309 ? 7.670 11.549 -22.682 1.00 69.56 309 GLY A CA 1
ATOM 2534 C C . GLY A 1 309 ? 6.479 10.584 -22.629 1.00 69.56 309 GLY A C 1
ATOM 2535 O O . GLY A 1 309 ? 5.399 10.965 -22.186 1.00 69.56 309 GLY A O 1
ATOM 2536 N N . LYS A 1 310 ? 6.642 9.353 -23.133 1.00 74.69 310 LYS A N 1
ATOM 2537 C CA . LYS A 1 310 ? 5.583 8.338 -23.208 1.00 74.69 310 LYS A CA 1
ATOM 2538 C C . LYS A 1 310 ? 6.067 7.007 -22.643 1.00 74.69 310 LYS A C 1
ATOM 2540 O O . LYS A 1 310 ? 7.226 6.636 -22.829 1.00 74.69 310 LYS A O 1
ATOM 2545 N N . TYR A 1 311 ? 5.136 6.303 -22.010 1.00 77.50 311 TYR A N 1
ATOM 2546 C CA . TYR A 1 311 ? 5.289 4.933 -21.533 1.00 77.50 311 TYR A CA 1
ATOM 2547 C C . TYR A 1 311 ? 4.512 3.988 -22.440 1.00 77.50 311 TYR A C 1
ATOM 2549 O O . TYR A 1 311 ? 3.441 4.344 -22.941 1.00 77.50 311 TYR A O 1
ATOM 2557 N N . TYR A 1 312 ? 5.046 2.789 -22.640 1.00 80.00 312 TYR A N 1
ATOM 2558 C CA . TYR A 1 312 ? 4.454 1.777 -23.506 1.00 80.00 312 TYR A CA 1
ATOM 2559 C C . TYR A 1 312 ? 4.295 0.475 -22.736 1.00 80.00 312 TYR A C 1
ATOM 2561 O O . TYR A 1 312 ? 5.157 0.110 -21.942 1.00 80.00 312 TYR A O 1
ATOM 2569 N N . TYR A 1 313 ? 3.192 -0.236 -22.967 1.00 81.38 313 TYR A N 1
ATOM 2570 C CA . TYR A 1 313 ? 3.025 -1.567 -22.396 1.00 81.38 313 TYR A CA 1
ATOM 2571 C C . TYR A 1 313 ? 4.092 -2.516 -22.938 1.00 81.38 313 TYR A C 1
ATOM 2573 O O . TYR A 1 313 ? 4.364 -2.546 -24.139 1.00 81.38 313 TYR A O 1
ATOM 2581 N N . HIS A 1 314 ? 4.648 -3.331 -22.049 1.00 73.94 314 HIS A N 1
ATOM 2582 C CA . HIS A 1 314 ? 5.637 -4.346 -22.383 1.00 73.94 314 HIS A CA 1
ATOM 2583 C C . HIS A 1 314 ? 4.934 -5.518 -23.094 1.00 73.94 314 HIS A C 1
ATOM 2585 O O . HIS A 1 314 ? 4.502 -6.489 -22.463 1.00 73.94 314 HIS A O 1
ATOM 2591 N N . TRP A 1 315 ? 4.772 -5.409 -24.416 1.00 74.75 315 TRP A N 1
ATOM 2592 C CA . TRP A 1 315 ? 4.033 -6.354 -25.258 1.00 74.75 315 TRP A CA 1
ATOM 2593 C C . TRP A 1 315 ? 4.774 -6.642 -26.570 1.00 74.75 315 TRP A C 1
ATOM 2595 O O . TRP A 1 315 ? 5.181 -5.722 -27.271 1.00 74.75 315 TRP A O 1
ATOM 2605 N N . PHE A 1 316 ? 4.905 -7.925 -26.929 1.00 66.38 316 PHE A N 1
ATOM 2606 C CA . PHE A 1 316 ? 5.645 -8.383 -28.120 1.00 66.38 316 PHE A CA 1
ATOM 2607 C C . PHE A 1 316 ? 4.757 -9.015 -29.212 1.00 66.38 316 PHE A C 1
ATOM 2609 O O . PHE A 1 316 ? 5.265 -9.701 -30.095 1.00 66.38 316 PHE A O 1
ATOM 2616 N N . GLY A 1 317 ? 3.434 -8.824 -29.155 1.00 70.31 317 GLY A N 1
ATOM 2617 C CA . GLY A 1 317 ? 2.472 -9.383 -30.117 1.00 70.31 317 GLY A CA 1
ATOM 2618 C C . GLY A 1 317 ? 1.831 -8.335 -31.031 1.00 70.31 317 GLY A C 1
ATOM 2619 O O . GLY A 1 317 ? 2.183 -7.156 -31.003 1.00 70.31 317 GLY A O 1
ATOM 2620 N N . ASN A 1 318 ? 0.825 -8.743 -31.813 1.00 74.69 318 ASN A N 1
ATOM 2621 C CA . ASN A 1 318 ? 0.012 -7.791 -32.570 1.00 74.69 318 ASN A CA 1
ATOM 2622 C C . ASN A 1 318 ? -0.722 -6.857 -31.594 1.00 74.69 318 ASN A C 1
ATOM 2624 O O . ASN A 1 318 ? -1.267 -7.307 -30.585 1.00 74.69 318 ASN A O 1
ATOM 2628 N N . ILE A 1 319 ? -0.752 -5.557 -31.889 1.00 70.69 319 ILE A N 1
ATOM 2629 C CA . ILE A 1 319 ? -1.445 -4.555 -31.062 1.00 70.69 319 ILE A CA 1
ATOM 2630 C C . ILE A 1 319 ? -2.941 -4.885 -30.950 1.00 70.69 319 ILE A C 1
ATOM 2632 O O . ILE A 1 319 ? -3.544 -4.660 -29.906 1.00 70.69 319 ILE A O 1
ATOM 2636 N N . SER A 1 320 ? -3.523 -5.480 -31.998 1.00 74.69 320 SER A N 1
ATOM 2637 C CA . SER A 1 320 ? -4.936 -5.888 -32.028 1.00 74.69 320 SER A CA 1
ATOM 2638 C C . SER A 1 320 ? -5.290 -6.925 -30.952 1.00 74.69 320 SER A C 1
ATOM 2640 O O . SER A 1 320 ? -6.448 -7.012 -30.554 1.00 74.69 320 SER A O 1
ATOM 2642 N N . ASP A 1 321 ? -4.302 -7.696 -30.490 1.00 76.56 321 ASP A N 1
ATOM 2643 C CA . ASP A 1 321 ? -4.482 -8.781 -29.521 1.00 76.56 321 ASP A CA 1
ATOM 2644 C C . ASP A 1 321 ? -4.159 -8.346 -28.086 1.00 76.56 321 ASP A C 1
ATOM 2646 O O . ASP A 1 321 ? -4.391 -9.105 -27.139 1.00 76.56 321 ASP A O 1
ATOM 2650 N N . PHE A 1 322 ? -3.627 -7.131 -27.911 1.00 78.62 322 PHE A N 1
ATOM 2651 C CA . PHE A 1 322 ? -3.306 -6.601 -26.597 1.00 78.62 322 PHE A CA 1
ATOM 2652 C C . PHE A 1 322 ? -4.581 -6.436 -25.767 1.00 78.62 322 PHE A C 1
ATOM 2654 O O . PHE A 1 322 ? -5.565 -5.827 -26.195 1.00 78.62 322 PHE A O 1
ATOM 2661 N N . LYS A 1 323 ? -4.543 -6.958 -24.541 1.00 81.94 323 LYS A N 1
ATOM 2662 C CA . LYS A 1 323 ? -5.595 -6.767 -23.546 1.00 81.94 323 LYS A CA 1
ATOM 2663 C C . LYS A 1 323 ? -4.960 -6.227 -22.273 1.00 81.94 323 LYS A C 1
ATOM 2665 O O . LYS A 1 323 ? -4.036 -6.872 -21.774 1.00 81.94 323 LYS A O 1
ATOM 2670 N N . PRO A 1 324 ? -5.451 -5.098 -21.734 1.00 82.88 324 PRO A N 1
ATOM 2671 C CA . PRO A 1 324 ? -4.969 -4.607 -20.455 1.00 82.88 324 PRO A CA 1
ATOM 2672 C C . PRO A 1 324 ? -5.261 -5.634 -19.357 1.00 82.88 324 PRO A C 1
ATOM 2674 O O . PRO A 1 324 ? -6.199 -6.433 -19.457 1.00 82.88 324 PRO A O 1
ATOM 2677 N N . ARG A 1 325 ? -4.470 -5.572 -18.288 1.00 86.62 325 ARG A N 1
ATOM 2678 C CA . ARG A 1 325 ? -4.545 -6.412 -17.092 1.00 86.62 325 ARG A CA 1
ATOM 2679 C C . ARG A 1 325 ? -4.310 -7.894 -17.393 1.00 86.62 325 ARG A C 1
ATOM 2681 O O . ARG A 1 325 ? -4.955 -8.772 -16.814 1.00 86.62 325 ARG A O 1
ATOM 2688 N N . SER A 1 326 ? -3.365 -8.182 -18.292 1.00 83.00 326 SER A N 1
ATOM 2689 C CA . SER A 1 326 ? -3.097 -9.552 -18.750 1.00 83.00 326 SER A CA 1
ATOM 2690 C C . SER A 1 326 ? -2.327 -10.394 -17.728 1.00 83.00 326 SER A C 1
ATOM 2692 O O . SER A 1 326 ? -2.448 -11.622 -17.722 1.00 83.00 326 SER A O 1
ATOM 2694 N N . TRP A 1 327 ? -1.534 -9.761 -16.858 1.00 86.50 327 TRP A N 1
ATOM 2695 C CA . TRP A 1 327 ? -0.752 -10.458 -15.838 1.00 86.50 327 TRP A CA 1
ATOM 2696 C 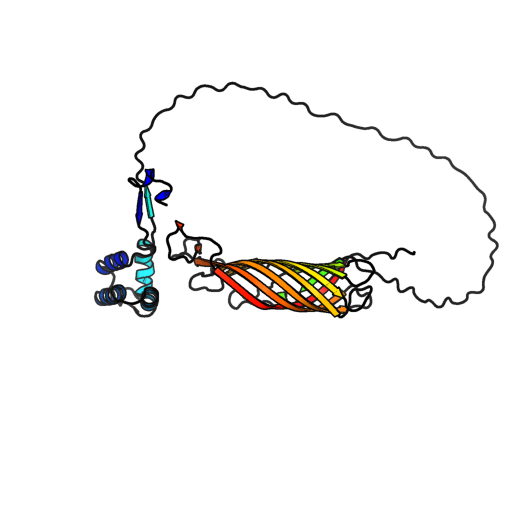C . TRP A 1 327 ? -1.529 -10.575 -14.536 1.00 86.50 327 TRP A C 1
ATOM 2698 O O . TRP A 1 327 ? -2.325 -9.709 -14.179 1.00 86.50 327 TRP A O 1
ATOM 2708 N N . ARG A 1 328 ? -1.288 -11.669 -13.807 1.00 91.94 328 ARG A N 1
ATOM 2709 C CA . ARG A 1 328 ? -1.973 -11.970 -12.548 1.00 91.94 328 ARG A CA 1
ATOM 2710 C C . ARG A 1 328 ? -0.964 -12.297 -11.465 1.00 91.94 328 ARG A C 1
ATOM 2712 O O . ARG A 1 328 ? -0.121 -13.170 -11.646 1.00 91.94 328 ARG A O 1
ATOM 2719 N N . PHE A 1 329 ? -1.116 -11.652 -10.319 1.00 92.38 329 PHE A N 1
ATOM 2720 C CA . PHE A 1 329 ? -0.397 -11.977 -9.096 1.00 92.38 329 PHE A CA 1
ATOM 2721 C C . PHE A 1 329 ? -1.386 -12.494 -8.050 1.00 92.38 329 PHE A C 1
ATOM 2723 O O . PHE A 1 329 ? -2.502 -11.987 -7.934 1.00 92.38 329 PHE A O 1
ATOM 2730 N N . ARG A 1 330 ? -0.993 -13.529 -7.304 1.00 95.00 330 ARG A N 1
ATOM 2731 C CA . ARG A 1 330 ? -1.789 -14.108 -6.218 1.00 95.00 330 ARG A CA 1
ATOM 2732 C C . ARG A 1 330 ? -0.902 -14.312 -5.003 1.00 95.00 330 ARG A C 1
ATOM 2734 O O . ARG A 1 330 ? 0.191 -14.856 -5.125 1.00 95.00 330 ARG A O 1
ATOM 2741 N N . TRP A 1 331 ? -1.410 -13.931 -3.843 1.00 94.00 331 TRP A N 1
ATOM 2742 C CA . TRP A 1 331 ? -0.723 -14.057 -2.567 1.00 94.00 331 TRP A CA 1
ATOM 2743 C C . TRP A 1 331 ? -1.675 -14.592 -1.505 1.00 94.00 331 TRP A C 1
ATOM 2745 O O . TRP A 1 331 ? -2.843 -14.205 -1.465 1.00 94.00 331 TRP A O 1
ATOM 2755 N N . LEU A 1 332 ? -1.164 -15.479 -0.654 1.00 96.12 332 LEU A N 1
ATOM 2756 C CA . LEU A 1 332 ? -1.831 -15.970 0.546 1.00 96.12 332 LEU A CA 1
ATOM 2757 C C . LEU A 1 332 ? -0.816 -15.926 1.685 1.00 96.12 332 LEU A C 1
ATOM 2759 O O . LEU A 1 332 ? 0.192 -16.629 1.640 1.00 96.12 332 LEU A O 1
ATOM 2763 N N . GLY A 1 333 ? -1.072 -15.106 2.697 1.00 95.19 333 GLY A N 1
ATOM 2764 C CA . GLY A 1 333 ? -0.120 -14.916 3.784 1.00 95.19 333 GLY A CA 1
ATOM 2765 C C . GLY A 1 333 ? -0.393 -13.646 4.579 1.00 95.19 333 GLY A C 1
ATOM 2766 O O . GLY A 1 333 ? -1.532 -13.174 4.604 1.00 95.19 333 GLY A O 1
ATOM 2767 N N . PRO A 1 334 ? 0.635 -13.086 5.238 1.00 94.19 334 PRO A N 1
ATOM 2768 C CA . PRO A 1 334 ? 0.544 -11.782 5.879 1.00 94.19 334 PRO A CA 1
ATOM 2769 C C . PRO A 1 334 ? 0.173 -10.706 4.861 1.00 94.19 334 PRO A C 1
ATOM 2771 O O . PRO A 1 334 ? 0.747 -10.641 3.774 1.00 94.19 334 PRO A O 1
ATOM 2774 N N . THR A 1 335 ? -0.793 -9.877 5.219 1.00 92.50 335 THR A N 1
ATOM 2775 C CA . THR A 1 335 ? -1.355 -8.825 4.356 1.00 92.50 335 THR A CA 1
ATOM 2776 C C . THR A 1 335 ? -1.320 -7.458 5.018 1.00 92.50 335 THR A C 1
ATOM 2778 O O . THR A 1 335 ? -1.441 -6.451 4.333 1.00 92.50 335 THR A O 1
ATOM 2781 N N . GLY A 1 336 ? -1.128 -7.402 6.335 1.00 88.38 336 GLY A N 1
ATOM 2782 C CA . GLY A 1 336 ? -0.979 -6.143 7.044 1.00 88.38 336 GLY A CA 1
ATOM 2783 C C . GLY A 1 336 ? -0.487 -6.343 8.466 1.00 88.38 336 GLY A C 1
ATOM 2784 O O . GLY A 1 336 ? -0.760 -7.355 9.109 1.00 88.38 336 GLY A O 1
ATOM 2785 N N . ALA A 1 337 ? 0.228 -5.351 8.966 1.00 90.94 337 ALA A N 1
ATOM 2786 C CA . ALA A 1 337 ? 0.581 -5.211 10.366 1.00 90.94 337 ALA A CA 1
ATOM 2787 C C . ALA A 1 337 ? 0.611 -3.719 10.687 1.00 90.94 337 ALA A C 1
ATOM 2789 O O . ALA A 1 337 ? 0.842 -2.893 9.799 1.00 90.94 337 ALA A O 1
ATOM 2790 N N . GLY A 1 338 ? 0.390 -3.359 11.944 1.00 90.31 338 GLY A N 1
ATOM 2791 C CA . GLY A 1 338 ? 0.365 -1.947 12.281 1.00 90.31 338 GLY A CA 1
ATOM 2792 C C . GLY A 1 338 ? 0.563 -1.633 13.744 1.00 90.31 338 GLY A C 1
ATOM 2793 O O . GLY A 1 338 ? 0.286 -2.441 14.635 1.00 90.31 338 GLY A O 1
ATOM 2794 N N . VAL A 1 339 ? 1.045 -0.408 13.937 1.00 93.00 339 VAL A N 1
ATOM 2795 C CA . VAL A 1 339 ? 1.114 0.290 15.215 1.00 93.00 339 VAL A CA 1
ATOM 2796 C C . VAL A 1 339 ? 0.311 1.571 15.035 1.00 93.00 339 VAL A C 1
ATOM 2798 O O . VAL A 1 339 ? 0.801 2.555 14.485 1.00 93.00 339 VAL A O 1
ATOM 2801 N N . THR A 1 340 ? -0.945 1.546 15.455 1.00 93.50 340 THR A N 1
ATOM 2802 C CA . THR A 1 340 ? -1.916 2.589 15.125 1.00 93.50 340 THR A CA 1
ATOM 2803 C C . THR A 1 340 ? -2.176 3.475 16.330 1.00 93.50 340 THR A C 1
ATOM 2805 O O . THR A 1 340 ? -2.476 2.995 17.424 1.00 93.50 340 THR A O 1
ATOM 2808 N N . ILE A 1 341 ? -2.082 4.789 16.133 1.00 93.31 341 ILE A N 1
ATOM 2809 C CA . ILE A 1 341 ? -2.560 5.766 17.113 1.00 93.31 341 ILE A CA 1
ATOM 2810 C C . ILE A 1 341 ? -3.974 6.161 16.709 1.00 93.31 341 ILE A C 1
ATOM 2812 O O . ILE A 1 341 ? -4.241 6.445 15.543 1.00 93.31 341 ILE A O 1
ATOM 2816 N N . SER A 1 342 ? -4.879 6.187 17.682 1.00 93.62 342 SER A N 1
ATOM 2817 C CA . SER A 1 342 ? -6.271 6.571 17.468 1.00 93.62 342 SER A CA 1
ATOM 2818 C C . SER A 1 342 ? -6.763 7.576 18.497 1.00 93.62 342 SER A C 1
ATOM 2820 O O . SER A 1 342 ? -6.325 7.585 19.655 1.00 93.62 342 SER A O 1
ATOM 2822 N N . TYR A 1 343 ? -7.704 8.406 18.052 1.00 92.62 343 TYR A N 1
ATOM 2823 C CA . TYR A 1 343 ? -8.413 9.362 18.881 1.00 92.62 343 TYR A CA 1
ATOM 2824 C C . TYR A 1 343 ? -9.927 9.234 18.697 1.00 92.62 343 TYR A C 1
ATOM 2826 O O . TYR A 1 343 ? -10.446 9.355 17.587 1.00 92.62 343 TYR A O 1
ATOM 2834 N N . ASP A 1 344 ? -10.641 9.017 19.800 1.00 91.50 344 ASP A N 1
ATOM 2835 C CA . ASP A 1 344 ? -12.097 8.894 19.814 1.00 91.50 344 ASP A CA 1
ATOM 2836 C C . ASP A 1 344 ? -12.780 10.263 19.626 1.00 91.50 344 ASP A C 1
ATOM 2838 O O . ASP A 1 344 ? -12.687 11.168 20.469 1.00 91.50 344 ASP A O 1
ATOM 2842 N N . LEU A 1 345 ? -13.541 10.366 18.538 1.00 86.69 345 LEU A N 1
ATOM 2843 C CA . LEU A 1 345 ? -14.374 11.490 18.136 1.00 86.69 345 LEU A CA 1
ATOM 2844 C C . LEU A 1 345 ? -15.840 11.229 18.494 1.00 86.69 345 LEU A C 1
ATOM 2846 O O . LEU A 1 345 ? -16.405 10.191 18.159 1.00 86.69 345 LEU A O 1
ATOM 2850 N N . PHE A 1 346 ? -16.491 12.231 19.084 1.00 84.06 346 PHE A N 1
ATOM 2851 C CA . PHE A 1 346 ? -17.905 12.201 19.475 1.00 84.06 346 PHE A CA 1
ATOM 2852 C C . PHE A 1 346 ? -18.272 11.069 20.459 1.00 84.06 346 PHE A C 1
ATOM 2854 O O . PHE A 1 346 ? -17.895 9.909 20.332 1.00 84.06 346 PHE A O 1
ATOM 2861 N N . TYR A 1 347 ? -19.096 11.383 21.456 1.00 83.12 347 TYR A N 1
ATOM 2862 C CA . TYR A 1 347 ? -19.511 10.405 22.467 1.00 83.12 347 TYR A CA 1
ATOM 2863 C C . TYR A 1 347 ? -21.033 10.312 22.513 1.00 83.12 347 TYR A C 1
ATOM 2865 O O . TYR A 1 347 ? -21.736 11.317 22.370 1.00 83.12 347 TYR A O 1
ATOM 2873 N N . ARG A 1 348 ? -21.569 9.106 22.722 1.00 78.38 348 ARG A N 1
ATOM 2874 C CA . ARG A 1 348 ? -22.978 8.924 23.088 1.00 78.38 348 ARG A CA 1
ATOM 2875 C C . ARG A 1 348 ? -23.165 9.417 24.519 1.00 78.38 348 ARG A C 1
ATOM 2877 O O . ARG A 1 348 ? -22.412 9.044 25.421 1.00 78.38 348 ARG A O 1
ATOM 2884 N N . LYS A 1 349 ? -24.181 10.255 24.724 1.00 64.94 349 LYS A N 1
ATOM 2885 C CA . LYS A 1 349 ? -24.736 10.486 26.058 1.00 64.94 349 LYS A CA 1
ATOM 2886 C C . LYS A 1 349 ? -25.556 9.247 26.406 1.00 64.94 349 LYS A C 1
ATOM 2888 O O . LYS A 1 349 ? -26.379 8.832 25.597 1.00 64.94 349 LYS A O 1
ATOM 2893 N N . LYS A 1 350 ? -25.307 8.655 27.575 1.00 58.16 350 LYS A N 1
ATOM 2894 C CA . LYS A 1 350 ? -26.121 7.552 28.094 1.00 58.16 350 LYS A CA 1
ATOM 2895 C C . LYS A 1 350 ? -27.569 8.047 28.190 1.00 58.16 350 LYS A C 1
ATOM 2897 O O . LYS A 1 350 ? -27.807 9.043 28.872 1.00 58.16 350 LYS A O 1
ATOM 2902 N N . GLN A 1 351 ? -28.511 7.402 27.501 1.00 51.41 351 GLN A N 1
ATOM 2903 C CA . GLN A 1 351 ? -29.924 7.589 27.831 1.00 51.41 351 GLN A CA 1
ATOM 2904 C C . GLN A 1 351 ? -30.144 6.924 29.190 1.00 51.41 351 GLN A C 1
ATOM 2906 O O . GLN A 1 351 ? -29.859 5.736 29.353 1.00 51.41 351 GLN A O 1
ATOM 2911 N N . ASN A 1 352 ? -30.576 7.696 30.186 1.00 44.66 352 ASN A N 1
ATOM 2912 C CA . ASN A 1 352 ? -31.108 7.113 31.410 1.00 44.66 352 ASN A CA 1
ATOM 2913 C C . ASN A 1 352 ? -32.389 6.377 31.000 1.00 44.66 352 ASN A C 1
ATOM 2915 O O . ASN A 1 352 ? -33.359 7.025 30.615 1.00 44.66 352 ASN A O 1
ATOM 2919 N N . LYS A 1 353 ? -32.329 5.045 30.968 1.00 38.72 353 LYS A N 1
ATOM 2920 C CA . LYS A 1 353 ? -33.521 4.200 30.956 1.00 38.72 353 LYS A CA 1
ATOM 2921 C C . LYS A 1 353 ? -33.985 3.990 32.380 1.00 38.72 353 LYS A C 1
ATOM 2923 O O . LYS A 1 353 ? -33.086 3.798 33.235 1.00 38.72 353 LYS A O 1
#

Nearest PDB structures (foldseek):
  4epa-assembly1_A  TM=3.944E-01  e=1.281E+00  Yersinia pestis
  3aeh-assembly2_B  TM=3.352E-01  e=7.831E-01  Escherichia coli
  4n74-assembly1_A  TM=4.671E-01  e=3.245E+00  Escherichia coli BW2952
  4v3h-assembly2_B  TM=2.988E-01  e=2.095E+00  Klebsiella oxytoca
  6h3j-assembly1_A  TM=2.562E-01  e=5.307E+00  Flavobacterium johnsoniae

Sequence (353 aa):
MQDNYPHLIDIMETSPAGESWQMLRDYVAKDTCLSTQSIEKVLQLIDADIDIAAKKWRMKTSLGKDSKLGDIYAYLYETYYPRIRFSGITIEHHIEIVNIIERPQMEIVPTITIPYHPDTIVDFYLTDTVVEPCKVDTFIEPYKPDTVVSPTFRRFPKLAVKTNMLYNATFTPKLGYAPILNVELEYYLAEDGRWSLLGEYEFPWWSKESEHQYLQILNLQLEARYYLKKHSQFTRHYLSAYSGANLFDLCFDDKEGSGVQGEGVHAGLGYGYVLPLNKKGNWKLELFLKGGFYIAYYDKYDAGEPFTGKYYYHWFGNISDFKPRSWRFRWLGPTGAGVTISYDLFYRKKQNK

InterPro domains:
  IPR021958 Protein of unknown function DUF3575 [PF12099] (157-305)

Radius of gyration: 36.54 Å; Cα contacts (8 Å, |Δi|>4): 637; chains: 1; bounding box: 87×58×113 Å

Foldseek 3Di:
DCVVCVVQPVFKDWDPQQADLVQLLVCLVPDPQADPVLSVVLNCLSPDPDDPVVSVVCLVPPSAATPRPGGSSVVSLVPPRVVRNDTDMGGDDDDDDDDDDDDDDDDDDDDDDDDDDDDDDDDDDDDDDDDDDDDDDDDDDPDDPPPPPVPPQLWAFFKKKKWFVVQQQDADPALGRFGFTKIKMKGDPDQQLFKIKMKMWTFGFDDDVVQLFTWGKTKIKIKIKTDPDRDSLNFFKIKMKMKIKMWTWGFDDRPWSKIKTWMKIWIWMKMKGWAQPDPNSQKIKMWMWTWTKMKMFIFIWTADRVHPVDIGTPDDDDPVPDDGSPDMDMDGTTDDIGTMIMGGDDTDRDDPD

Organism: NCBI:txid477666

Solvent-accessible surface area (backbone atoms only — not comparable to full-atom values): 20739 Å² total; per-residue (Å²): 109,68,92,82,42,69,86,44,64,91,41,48,57,75,51,89,39,65,64,34,65,68,55,49,48,57,50,50,74,68,50,82,76,60,51,72,71,53,41,51,55,53,45,54,52,70,71,43,99,62,57,68,68,60,42,54,54,42,47,74,71,65,64,52,66,39,96,84,75,39,49,44,43,61,51,44,55,71,69,46,44,67,71,30,48,53,68,55,78,51,72,71,80,88,82,81,89,79,89,80,86,88,79,89,84,84,90,81,87,86,88,86,87,83,89,90,85,86,90,90,86,89,89,88,90,87,82,90,83,90,81,82,89,78,85,79,84,84,76,83,74,82,83,67,80,69,76,80,70,67,76,77,75,72,57,30,50,40,31,27,45,32,35,45,53,58,35,60,67,35,65,43,98,78,82,37,82,53,44,40,52,47,46,31,43,36,39,45,42,73,93,66,22,33,42,33,42,31,42,38,42,36,58,26,77,48,72,40,75,95,53,36,30,33,47,32,39,44,36,45,35,43,33,44,37,41,33,80,49,72,28,62,70,68,45,44,48,31,42,32,43,35,41,34,41,31,42,39,36,44,17,83,37,72,90,55,32,45,26,40,40,36,39,35,41,37,40,37,40,34,43,33,41,33,42,67,74,42,100,87,48,44,37,31,40,32,42,40,45,27,37,30,41,39,42,33,32,25,39,48,31,27,41,36,86,72,76,74,92,47,73,43,70,74,72,94,70,62,76,84,73,65,59,87,52,74,42,77,50,78,48,77,44,82,72,47,69,40,44,26,47,34,40,56,41,64,64,49,77,77,76,88,125

Secondary structure (DSSP, 8-state):
-GGG-GGGTTTEEEE--SS-HHHHHHHHHT-SSS-HHHHHHHHHHHHSSS-HHHHHHHHHHH--EETTTEEHHHHHHHHTHHHHS--EEEE------PPPPP-PPPP-PPP--------------------PPPP--------------------EEEEEEEEETTGGG-EETTTEE----EEEEEEEESTTSSEEEEEEEE--EEEEGGGTEEEEEEEEEEEEEEESS--TT--EEEEEEEEEEEEEEEE--SSS--EEEEEEEEEEEEEEEEEESSTTS-EEEEEEEEEEEEEEEEEEEEE-SS--S-EEE---S-GGG--SS-EEEEEEEEEEEEEEEEEEEEEEPPP--

pLDDT: mean 75.07, std 21.95, range [28.03, 98.56]

Mean predicted aligned error: 18.73 Å